Protein AF-A0A210Q4C2-F1 (afdb_monomer_lite)

Structure (mmCIF, N/CA/C/O backbone):
data_AF-A0A210Q4C2-F1
#
_entry.id   AF-A0A210Q4C2-F1
#
loop_
_atom_site.group_PDB
_atom_site.id
_atom_site.type_symbol
_atom_site.label_atom_id
_atom_site.label_alt_id
_atom_site.label_comp_id
_atom_site.label_asym_id
_atom_site.label_entity_id
_atom_site.label_seq_id
_atom_site.pdbx_PDB_ins_code
_atom_site.Cartn_x
_atom_site.Cartn_y
_atom_site.Cartn_z
_atom_site.occupancy
_atom_site.B_iso_or_equiv
_atom_site.auth_seq_id
_atom_site.auth_comp_id
_atom_site.auth_asym_id
_atom_site.auth_atom_id
_atom_site.pdbx_PDB_model_num
ATOM 1 N N . MET A 1 1 ? 13.819 -11.595 16.980 1.00 60.31 1 MET A N 1
ATOM 2 C CA . MET A 1 1 ? 14.605 -12.301 15.937 1.00 60.31 1 MET A CA 1
ATOM 3 C C . MET A 1 1 ? 14.940 -11.354 14.787 1.00 60.31 1 MET A C 1
ATOM 5 O O . MET A 1 1 ? 14.088 -10.545 14.430 1.00 60.31 1 MET A O 1
ATOM 9 N N . VAL A 1 2 ? 16.153 -11.431 14.221 1.00 63.50 2 VAL A N 1
ATOM 10 C CA . VAL A 1 2 ? 16.549 -10.677 13.016 1.00 63.50 2 VAL A CA 1
ATOM 11 C C . VAL A 1 2 ? 16.915 -11.660 11.909 1.00 63.50 2 VAL A C 1
ATOM 13 O O . VAL A 1 2 ? 17.886 -12.396 12.049 1.00 63.50 2 VAL A O 1
ATOM 16 N N . THR A 1 3 ? 16.179 -11.641 10.800 1.00 68.81 3 THR A N 1
ATOM 17 C CA . THR A 1 3 ? 16.494 -12.448 9.610 1.00 68.81 3 THR A CA 1
ATOM 18 C C . THR A 1 3 ? 17.012 -11.535 8.504 1.00 68.81 3 THR A C 1
ATOM 20 O O . THR A 1 3 ? 16.336 -10.575 8.122 1.00 68.81 3 THR A O 1
ATOM 23 N N . LYS A 1 4 ? 18.217 -11.822 7.996 1.00 62.44 4 LYS A N 1
ATOM 24 C CA . LYS A 1 4 ? 18.822 -11.164 6.829 1.00 62.44 4 LYS A CA 1
ATOM 25 C C . LYS A 1 4 ? 19.081 -12.214 5.754 1.00 62.44 4 LYS A C 1
ATOM 27 O O . LYS A 1 4 ? 19.757 -13.195 6.032 1.00 62.44 4 LYS A O 1
ATOM 32 N N . LEU A 1 5 ? 18.572 -11.988 4.547 1.00 62.16 5 LEU A N 1
ATOM 33 C CA . LEU A 1 5 ? 18.790 -12.867 3.394 1.00 62.16 5 LEU A CA 1
ATOM 34 C C . LEU A 1 5 ? 19.270 -12.029 2.193 1.00 62.16 5 LEU A C 1
ATOM 36 O O . LEU A 1 5 ? 18.435 -11.526 1.445 1.00 62.16 5 LEU A O 1
ATOM 40 N N . PRO A 1 6 ? 20.583 -11.786 2.035 1.00 52.19 6 PRO A N 1
ATOM 41 C CA . PRO A 1 6 ? 21.140 -11.226 0.805 1.00 52.19 6 PRO A CA 1
ATOM 42 C C . PRO A 1 6 ? 21.393 -12.354 -0.204 1.00 52.19 6 PRO A C 1
ATOM 44 O O . PRO A 1 6 ? 22.062 -13.327 0.137 1.00 52.19 6 PRO A O 1
ATOM 47 N N . MET A 1 7 ? 20.869 -12.253 -1.427 1.00 60.41 7 MET A N 1
ATOM 48 C CA . MET A 1 7 ? 21.091 -13.272 -2.467 1.00 60.41 7 MET A CA 1
ATOM 49 C C . MET A 1 7 ? 21.376 -12.635 -3.836 1.00 60.41 7 MET A C 1
ATOM 51 O O . MET A 1 7 ? 20.784 -11.610 -4.174 1.00 60.41 7 MET A O 1
ATOM 55 N N . GLY A 1 8 ? 22.331 -13.229 -4.568 1.00 55.84 8 GLY A N 1
ATOM 56 C CA . GLY A 1 8 ? 22.790 -12.809 -5.902 1.00 55.84 8 GLY A CA 1
ATOM 57 C C . GLY A 1 8 ? 21.891 -13.298 -7.047 1.00 55.84 8 GLY A C 1
ATOM 58 O O . GLY A 1 8 ? 20.711 -13.555 -6.830 1.00 55.84 8 GLY A O 1
ATOM 59 N N . ALA A 1 9 ? 22.442 -13.428 -8.259 1.00 53.91 9 ALA A N 1
ATOM 60 C CA . ALA A 1 9 ? 21.680 -13.778 -9.463 1.00 53.91 9 ALA A CA 1
ATOM 61 C C . ALA A 1 9 ? 21.134 -15.222 -9.417 1.00 53.91 9 ALA A C 1
ATOM 63 O O . ALA A 1 9 ? 21.883 -16.194 -9.517 1.00 53.91 9 ALA A O 1
ATOM 64 N N . LEU A 1 10 ? 19.813 -15.358 -9.285 1.00 61.22 10 LEU A N 1
ATOM 65 C CA . LEU A 1 10 ? 19.048 -16.594 -9.485 1.00 61.22 10 LEU A CA 1
ATOM 66 C C . LEU A 1 10 ? 17.968 -16.344 -10.552 1.00 61.22 10 LEU A C 1
ATOM 68 O O . LEU A 1 10 ? 17.572 -15.211 -10.793 1.00 61.22 10 LEU A O 1
ATOM 72 N N . ASN A 1 11 ? 17.423 -17.393 -11.174 1.00 66.81 11 ASN A N 1
ATOM 73 C CA . ASN A 1 11 ? 16.254 -17.224 -12.052 1.00 66.81 11 ASN A CA 1
ATOM 74 C C . ASN A 1 11 ? 14.967 -17.001 -11.242 1.00 66.81 11 ASN A C 1
ATOM 76 O O . ASN A 1 11 ? 14.092 -16.237 -11.645 1.00 66.81 11 ASN A O 1
ATOM 80 N N . SER A 1 12 ? 14.838 -17.648 -10.081 1.00 75.50 12 SER A N 1
ATOM 81 C CA . SER A 1 12 ? 13.676 -17.483 -9.209 1.00 75.50 12 SER A CA 1
ATOM 82 C C . SER A 1 12 ? 14.019 -17.674 -7.734 1.00 75.50 12 SER A C 1
ATOM 84 O O . SER A 1 12 ? 14.977 -18.368 -7.397 1.00 75.50 12 SER A O 1
ATOM 86 N N . MET A 1 13 ? 13.222 -17.066 -6.854 1.00 79.06 13 MET A N 1
ATOM 87 C CA . MET A 1 13 ? 13.337 -17.201 -5.403 1.00 79.06 13 MET A CA 1
ATOM 88 C C . MET A 1 13 ? 11.959 -17.361 -4.767 1.00 79.06 13 MET A C 1
ATOM 90 O O . MET A 1 13 ? 11.036 -16.586 -5.031 1.00 79.06 13 MET A O 1
ATOM 94 N N . VAL A 1 14 ? 11.853 -18.326 -3.853 1.00 80.44 14 VAL A N 1
ATOM 95 C CA . VAL A 1 14 ? 10.685 -18.507 -2.993 1.00 80.44 14 VAL A CA 1
ATOM 96 C C . VAL A 1 14 ? 11.120 -18.440 -1.535 1.00 80.44 14 VAL A C 1
ATOM 98 O O . VAL A 1 14 ? 11.847 -19.305 -1.056 1.00 80.44 14 VAL A O 1
ATOM 101 N N . THR A 1 15 ? 10.622 -17.441 -0.813 1.00 81.00 15 THR A N 1
ATOM 102 C CA . THR A 1 15 ? 10.861 -17.268 0.622 1.00 81.00 15 THR A CA 1
ATOM 103 C C . THR A 1 15 ? 9.572 -17.540 1.382 1.00 81.00 15 THR A C 1
ATOM 105 O O . THR A 1 15 ? 8.541 -16.909 1.127 1.00 81.00 15 THR A O 1
ATOM 108 N N . ARG A 1 16 ? 9.621 -18.472 2.338 1.00 81.56 16 ARG A N 1
ATOM 109 C CA . ARG A 1 16 ? 8.519 -18.753 3.263 1.00 81.56 16 ARG A CA 1
ATOM 110 C C . ARG A 1 16 ? 9.005 -18.619 4.694 1.00 81.56 16 ARG A C 1
ATOM 112 O O . ARG A 1 16 ? 9.972 -19.268 5.070 1.00 81.56 16 ARG A O 1
ATOM 119 N N . LEU A 1 17 ? 8.307 -17.811 5.478 1.00 77.88 17 LEU A N 1
ATOM 120 C CA . LEU A 1 17 ? 8.578 -17.649 6.899 1.00 77.88 17 LEU A CA 1
ATOM 121 C C . LEU A 1 17 ? 7.269 -17.778 7.675 1.00 77.88 17 LEU A C 1
ATOM 123 O O . LEU A 1 17 ? 6.265 -17.171 7.296 1.00 77.88 17 LEU A O 1
ATOM 127 N N . SER A 1 18 ? 7.294 -18.585 8.730 1.00 78.25 18 SER A N 1
ATOM 128 C CA . SER A 1 18 ? 6.185 -18.771 9.663 1.00 78.25 18 SER A CA 1
ATOM 129 C C . SER A 1 18 ? 6.716 -18.602 11.076 1.00 78.25 18 SER A C 1
ATOM 131 O O . SER A 1 18 ? 7.773 -19.157 11.374 1.00 78.25 18 SER A O 1
ATOM 133 N N . MET A 1 19 ? 6.031 -17.839 11.923 1.00 72.81 19 MET A N 1
ATOM 134 C CA . MET A 1 19 ? 6.402 -17.706 13.336 1.00 72.81 19 MET A CA 1
ATOM 135 C C . MET A 1 19 ? 5.160 -17.602 14.218 1.00 72.81 19 MET A C 1
ATOM 137 O O . MET A 1 19 ? 4.176 -16.962 13.843 1.00 72.81 19 MET A O 1
ATOM 141 N N . GLU A 1 20 ? 5.252 -18.174 15.413 1.00 66.06 20 GLU A N 1
ATOM 142 C CA . GLU A 1 20 ? 4.212 -18.154 16.440 1.00 66.06 20 GLU A CA 1
ATOM 143 C C . GLU A 1 20 ? 4.827 -17.579 17.732 1.00 66.06 20 GLU A C 1
ATOM 145 O O . GLU A 1 20 ? 5.898 -18.017 18.151 1.00 66.06 20 GLU A O 1
ATOM 150 N N . ALA A 1 21 ? 4.191 -16.546 18.302 1.00 61.22 21 ALA A N 1
ATOM 151 C CA . ALA A 1 21 ? 4.506 -15.899 19.586 1.00 61.22 21 ALA A CA 1
ATOM 152 C C . ALA A 1 21 ? 5.933 -15.323 19.773 1.00 61.22 21 ALA A C 1
ATOM 154 O O . ALA A 1 21 ? 6.810 -15.964 20.354 1.00 61.22 21 ALA A O 1
ATOM 155 N N . HIS A 1 22 ? 6.171 -14.062 19.379 1.00 64.62 22 HIS A N 1
ATOM 156 C CA . HIS A 1 22 ? 7.434 -13.335 19.637 1.00 64.62 22 HIS A CA 1
ATOM 157 C C . HIS A 1 22 ? 7.199 -11.872 20.058 1.00 64.62 22 HIS A C 1
ATOM 159 O O . HIS A 1 22 ? 6.347 -11.181 19.511 1.00 64.62 22 HIS A O 1
ATOM 165 N N . ASN A 1 23 ? 8.031 -11.331 20.959 1.00 69.69 23 ASN A N 1
ATOM 166 C CA . ASN A 1 23 ? 7.951 -9.902 21.297 1.00 69.69 23 ASN A CA 1
ATOM 167 C C . ASN A 1 23 ? 8.302 -9.011 20.094 1.00 69.69 23 ASN A C 1
ATOM 169 O O . ASN A 1 23 ? 7.523 -8.140 19.714 1.00 69.69 23 ASN A O 1
ATOM 173 N N . THR A 1 24 ? 9.452 -9.252 19.459 1.00 77.31 24 THR A N 1
ATOM 174 C CA . THR A 1 24 ? 9.922 -8.407 18.354 1.00 77.31 24 THR A CA 1
ATOM 175 C C . THR A 1 24 ? 10.544 -9.224 17.232 1.00 77.31 24 THR A C 1
ATOM 177 O O . THR A 1 24 ? 11.480 -10.009 17.442 1.00 77.31 24 THR A O 1
ATOM 180 N N . THR A 1 25 ? 10.099 -8.945 16.010 1.00 78.19 25 THR A N 1
ATOM 181 C CA . THR A 1 25 ? 10.614 -9.567 14.790 1.00 78.19 25 THR A CA 1
ATOM 182 C C . THR A 1 25 ? 11.011 -8.517 13.765 1.00 78.19 25 THR A C 1
ATOM 184 O O . THR A 1 25 ? 10.234 -7.623 13.428 1.00 78.19 25 THR A O 1
ATOM 187 N N . VAL A 1 26 ? 12.221 -8.664 13.221 1.00 80.25 26 VAL A N 1
ATOM 188 C CA . VAL A 1 26 ? 12.739 -7.826 12.140 1.00 80.25 26 VAL A CA 1
ATOM 189 C C . VAL A 1 26 ? 13.155 -8.704 10.965 1.00 80.25 26 VAL A C 1
ATOM 191 O O . VAL A 1 26 ? 14.088 -9.498 11.072 1.00 80.25 26 VAL A O 1
ATOM 194 N N . THR A 1 27 ? 12.500 -8.519 9.821 1.00 79.50 27 THR A N 1
ATOM 195 C CA . THR A 1 27 ? 12.831 -9.222 8.574 1.00 79.50 27 THR A CA 1
ATOM 196 C C . THR A 1 27 ? 13.402 -8.239 7.563 1.00 79.50 27 THR A C 1
ATOM 198 O O . THR A 1 27 ? 12.809 -7.188 7.299 1.00 79.50 27 THR A O 1
ATOM 201 N N . ARG A 1 28 ? 14.566 -8.573 6.993 1.00 79.69 28 ARG A N 1
ATOM 202 C CA . ARG A 1 28 ? 15.220 -7.795 5.936 1.00 79.69 28 ARG A CA 1
ATOM 203 C C . ARG A 1 28 ? 15.584 -8.696 4.764 1.00 79.69 28 ARG A C 1
ATOM 205 O O . ARG A 1 28 ? 16.391 -9.612 4.915 1.00 79.69 28 ARG A O 1
ATOM 212 N N . LEU A 1 29 ? 15.030 -8.385 3.601 1.00 77.44 29 LEU A N 1
ATOM 213 C CA . LEU A 1 29 ? 15.307 -9.079 2.347 1.00 77.44 29 LEU A CA 1
ATOM 214 C C . LEU A 1 29 ? 15.829 -8.071 1.326 1.00 77.44 29 LEU A C 1
ATOM 216 O O . LEU A 1 29 ? 15.257 -6.986 1.188 1.00 77.44 29 LEU A O 1
ATOM 220 N N . SER A 1 30 ? 16.915 -8.437 0.651 1.00 77.81 30 SER A N 1
ATOM 221 C CA . SER A 1 30 ? 17.485 -7.671 -0.453 1.00 77.81 30 SER A CA 1
ATOM 222 C C . SER A 1 30 ? 17.783 -8.620 -1.599 1.00 77.81 30 SER A C 1
ATOM 224 O O . SER A 1 30 ? 18.510 -9.593 -1.394 1.00 77.81 30 SER A O 1
ATOM 226 N N . VAL A 1 31 ? 17.232 -8.344 -2.776 1.00 72.81 31 VAL A N 1
ATOM 227 C CA . VAL A 1 31 ? 17.394 -9.198 -3.960 1.00 72.81 31 VAL A CA 1
ATOM 228 C C . VAL A 1 31 ? 17.734 -8.335 -5.165 1.00 72.81 31 VAL A C 1
ATOM 230 O O . VAL A 1 31 ? 17.120 -7.287 -5.361 1.00 72.81 31 VAL A O 1
ATOM 233 N N . GLY A 1 32 ? 18.737 -8.769 -5.926 1.00 71.38 32 GLY A N 1
ATOM 234 C CA . GLY A 1 32 ? 19.103 -8.172 -7.210 1.00 71.38 32 GLY A CA 1
ATOM 235 C C . GLY A 1 32 ? 18.295 -8.764 -8.365 1.00 71.38 32 GLY A C 1
ATOM 236 O O . GLY A 1 32 ? 17.123 -9.100 -8.198 1.00 71.38 32 GLY A O 1
ATOM 237 N N . ASP A 1 33 ? 18.946 -8.916 -9.512 1.00 70.50 33 ASP A N 1
ATOM 238 C CA . ASP A 1 33 ? 18.287 -9.267 -10.770 1.00 70.50 33 ASP A CA 1
ATOM 239 C C . ASP A 1 33 ? 17.771 -10.711 -10.761 1.00 70.50 33 ASP A C 1
ATOM 241 O O . ASP A 1 33 ? 18.549 -11.665 -10.691 1.00 70.50 33 ASP A O 1
ATOM 245 N N . LEU A 1 34 ? 16.447 -10.873 -10.832 1.00 69.38 34 LEU A N 1
ATOM 246 C CA . LEU A 1 34 ? 15.747 -12.163 -10.793 1.00 69.38 34 LEU A CA 1
ATOM 247 C C . LEU A 1 34 ? 14.563 -12.161 -11.768 1.00 69.38 34 LEU A C 1
ATOM 249 O O . LEU A 1 34 ? 13.848 -11.172 -11.907 1.00 69.38 34 LEU A O 1
ATOM 253 N N . SER A 1 35 ? 14.228 -13.303 -12.374 1.00 77.56 35 SER A N 1
ATOM 254 C CA . SER A 1 35 ? 12.982 -13.368 -13.159 1.00 77.56 35 SER A CA 1
ATOM 255 C C . SER A 1 35 ? 11.744 -13.404 -12.259 1.00 77.56 35 SER A C 1
ATOM 257 O O . SER A 1 35 ? 10.726 -12.784 -12.565 1.00 77.56 35 SER A O 1
ATOM 259 N N . THR A 1 36 ? 11.768 -14.127 -11.138 1.00 81.75 36 THR A N 1
ATOM 260 C CA . THR A 1 36 ? 10.569 -14.254 -10.291 1.00 81.75 36 THR A CA 1
ATOM 261 C C . THR A 1 36 ? 10.885 -14.324 -8.809 1.00 81.75 36 THR A C 1
ATOM 263 O O . THR A 1 36 ? 11.685 -15.145 -8.371 1.00 81.75 36 THR A O 1
ATOM 266 N N . VAL A 1 37 ? 10.170 -13.527 -8.015 1.00 82.69 37 VAL A N 1
ATOM 267 C CA . VAL A 1 37 ? 10.234 -13.561 -6.555 1.00 82.69 37 VAL A CA 1
ATOM 268 C C . VAL A 1 37 ? 8.862 -13.822 -5.953 1.00 82.69 37 VAL A C 1
ATOM 270 O O . VAL A 1 37 ? 7.906 -13.088 -6.202 1.00 82.69 37 VAL A O 1
ATOM 273 N N . VAL A 1 38 ? 8.792 -14.816 -5.068 1.00 84.31 38 VAL A N 1
ATOM 274 C CA . VAL A 1 38 ? 7.621 -15.093 -4.238 1.00 84.31 38 VAL A CA 1
ATOM 275 C C . VAL A 1 38 ? 8.006 -15.030 -2.765 1.00 84.31 38 VAL A C 1
ATOM 277 O O . VAL A 1 38 ? 8.794 -15.837 -2.283 1.00 84.31 38 VAL A O 1
ATOM 280 N N . THR A 1 39 ? 7.405 -14.105 -2.021 1.00 83.12 39 THR A N 1
ATOM 281 C CA . THR A 1 39 ? 7.568 -13.999 -0.566 1.00 83.12 39 THR A CA 1
ATOM 282 C C . THR A 1 39 ? 6.244 -14.278 0.132 1.00 83.12 39 THR A C 1
ATOM 284 O O . THR A 1 39 ? 5.220 -13.660 -0.170 1.00 83.12 39 THR A O 1
ATOM 287 N N . ARG A 1 40 ? 6.256 -15.214 1.085 1.00 84.75 40 ARG A N 1
ATOM 288 C CA . ARG A 1 40 ? 5.115 -15.538 1.946 1.00 84.75 40 ARG A CA 1
ATOM 289 C C . ARG A 1 40 ? 5.532 -15.462 3.407 1.00 84.75 40 ARG A C 1
ATOM 291 O O . ARG A 1 40 ? 6.334 -16.283 3.845 1.00 84.75 40 ARG A O 1
ATOM 298 N N . LEU A 1 41 ? 4.952 -14.527 4.151 1.00 80.81 41 LEU A N 1
ATOM 299 C CA . LEU A 1 41 ? 5.124 -14.434 5.601 1.00 80.81 41 LEU A CA 1
ATOM 300 C C . LEU A 1 41 ? 3.775 -14.697 6.282 1.00 80.81 41 LEU A C 1
ATOM 302 O O . LEU A 1 41 ? 2.755 -14.145 5.858 1.00 80.81 41 LEU A O 1
ATOM 306 N N . SER A 1 42 ? 3.779 -15.562 7.295 1.00 81.69 42 SER A N 1
ATOM 307 C CA . SER A 1 42 ? 2.618 -15.893 8.127 1.00 81.69 42 SER A CA 1
ATOM 308 C C . SER A 1 42 ? 2.997 -15.776 9.592 1.00 81.69 42 SER A C 1
ATOM 310 O O . SER A 1 42 ? 4.014 -16.335 9.993 1.00 81.69 42 SER A O 1
ATOM 312 N N . MET A 1 43 ? 2.211 -15.056 10.382 1.00 76.00 43 MET A N 1
ATOM 313 C CA . MET A 1 43 ? 2.575 -14.767 11.767 1.00 76.00 43 MET A CA 1
ATOM 314 C C . MET A 1 43 ? 1.359 -14.742 12.685 1.00 76.00 43 MET A C 1
ATOM 316 O O . MET A 1 43 ? 0.333 -14.173 12.308 1.00 76.00 43 MET A O 1
ATOM 320 N N . GLY A 1 44 ? 1.516 -15.315 13.878 1.00 72.50 44 GLY A N 1
ATOM 321 C CA . GLY A 1 44 ? 0.564 -15.191 14.987 1.00 72.50 44 GLY A CA 1
ATOM 322 C C . GLY A 1 44 ? 0.884 -14.005 15.903 1.00 72.50 44 GLY A C 1
ATOM 323 O O . GLY A 1 44 ? 1.327 -12.960 15.426 1.00 72.50 44 GLY A O 1
ATOM 324 N N . ASP A 1 45 ? 0.708 -14.206 17.209 1.00 72.81 45 ASP A N 1
ATOM 325 C CA . ASP A 1 45 ? 0.743 -13.158 18.238 1.00 72.81 45 ASP A CA 1
ATOM 326 C C . ASP A 1 45 ? 2.108 -12.460 18.352 1.00 72.81 45 ASP A C 1
ATOM 328 O O . ASP A 1 45 ? 3.113 -13.061 18.757 1.00 72.81 45 ASP A O 1
ATOM 332 N N . LEU A 1 46 ? 2.177 -11.175 17.988 1.00 70.25 46 LEU A N 1
ATOM 333 C CA . LEU A 1 46 ? 3.411 -10.385 18.083 1.00 70.25 46 LEU A CA 1
ATOM 334 C C . LEU A 1 46 ? 3.187 -8.983 18.655 1.00 70.25 46 LEU A C 1
ATOM 336 O O . LEU A 1 46 ? 2.304 -8.237 18.238 1.00 70.25 46 LEU A O 1
ATOM 340 N N . ASN A 1 47 ? 4.109 -8.537 19.514 1.00 78.94 47 ASN A N 1
ATOM 341 C CA . ASN A 1 47 ? 4.101 -7.147 19.977 1.00 78.94 47 ASN A CA 1
ATOM 342 C C . ASN A 1 47 ? 4.581 -6.179 18.885 1.00 78.94 47 ASN A C 1
ATOM 344 O O . ASN A 1 47 ? 3.977 -5.132 18.650 1.00 78.94 47 ASN A O 1
ATOM 348 N N . THR A 1 48 ? 5.675 -6.486 18.189 1.00 81.88 48 THR A N 1
ATOM 349 C CA . THR A 1 48 ? 6.199 -5.601 17.141 1.00 81.88 48 THR A CA 1
ATOM 350 C C . THR A 1 48 ? 6.799 -6.366 15.970 1.00 81.88 48 THR A C 1
ATOM 352 O O . THR A 1 48 ? 7.682 -7.212 16.129 1.00 81.88 48 THR A O 1
ATOM 355 N N . MET A 1 49 ? 6.384 -5.988 14.761 1.00 82.75 49 MET A N 1
ATOM 356 C CA . MET A 1 49 ? 6.974 -6.442 13.507 1.00 82.75 49 MET A CA 1
ATOM 357 C C . MET A 1 49 ? 7.535 -5.273 12.698 1.00 82.75 49 MET A C 1
ATOM 359 O O . MET A 1 49 ? 6.847 -4.287 12.430 1.00 82.75 49 MET A O 1
ATOM 363 N N . VAL A 1 50 ? 8.750 -5.465 12.180 1.00 83.81 50 VAL A N 1
ATOM 364 C CA . VAL A 1 50 ? 9.331 -4.616 11.138 1.00 83.81 50 VAL A CA 1
ATOM 365 C C . VAL A 1 50 ? 9.760 -5.462 9.942 1.00 83.81 50 VAL A C 1
ATOM 367 O O . VAL A 1 50 ? 10.668 -6.286 10.043 1.00 83.81 50 VAL A O 1
ATOM 370 N N . THR A 1 51 ? 9.163 -5.202 8.782 1.00 83.19 51 THR A N 1
ATOM 371 C CA . THR A 1 51 ? 9.515 -5.853 7.515 1.00 83.19 51 THR A CA 1
ATOM 372 C C . THR A 1 51 ? 10.072 -4.827 6.540 1.00 83.19 51 THR A C 1
ATOM 374 O O . THR A 1 51 ? 9.454 -3.791 6.279 1.00 83.19 51 THR A O 1
ATOM 377 N N . ARG A 1 52 ? 11.263 -5.104 6.003 1.00 84.38 52 ARG A N 1
ATOM 378 C CA . ARG A 1 52 ? 11.919 -4.277 4.986 1.00 84.38 52 ARG A CA 1
ATOM 379 C C . ARG A 1 52 ? 12.331 -5.137 3.804 1.00 84.38 52 ARG A C 1
ATOM 381 O O . ARG A 1 52 ? 13.161 -6.030 3.956 1.00 84.38 52 ARG A O 1
ATOM 388 N N . LEU A 1 53 ? 11.776 -4.824 2.645 1.00 81.56 53 LEU A N 1
ATOM 389 C CA . LEU A 1 53 ? 12.058 -5.502 1.389 1.00 81.56 53 LEU A CA 1
ATOM 390 C C . LEU A 1 53 ? 12.610 -4.463 0.405 1.00 81.56 53 LEU A C 1
ATOM 392 O O . LEU A 1 53 ? 12.023 -3.387 0.259 1.00 81.56 53 LEU A O 1
ATOM 396 N N . SER A 1 54 ? 13.751 -4.769 -0.207 1.00 82.88 54 SER A N 1
ATOM 397 C CA . SER A 1 54 ? 14.394 -3.943 -1.230 1.00 82.88 54 SER A CA 1
ATOM 398 C C . SER A 1 54 ? 14.733 -4.819 -2.419 1.00 82.88 54 SER A C 1
ATOM 400 O O . SER A 1 54 ? 15.429 -5.817 -2.236 1.00 82.88 54 SER A O 1
ATOM 402 N N . MET A 1 55 ? 14.263 -4.470 -3.611 1.00 81.00 55 MET A N 1
ATOM 403 C CA . MET A 1 55 ? 14.538 -5.293 -4.783 1.00 81.00 55 MET A CA 1
ATOM 404 C C . MET A 1 55 ? 14.854 -4.462 -6.027 1.00 81.00 55 MET A C 1
ATOM 406 O O . MET A 1 55 ? 14.277 -3.388 -6.204 1.00 81.00 55 MET A O 1
ATOM 410 N N . GLY A 1 56 ? 15.786 -4.971 -6.835 1.00 80.50 56 GLY A N 1
ATOM 411 C CA . GLY A 1 56 ? 16.198 -4.400 -8.121 1.00 80.50 56 GLY A CA 1
ATOM 412 C C . GLY A 1 56 ? 15.324 -4.878 -9.282 1.00 80.50 56 GLY A C 1
ATOM 413 O O . GLY A 1 56 ? 14.103 -4.965 -9.131 1.00 80.50 56 GLY A O 1
ATOM 414 N N . ASP A 1 57 ? 15.957 -5.207 -10.408 1.00 82.06 57 ASP A N 1
ATOM 415 C CA . ASP A 1 57 ? 15.276 -5.523 -11.664 1.00 82.06 57 ASP A CA 1
ATOM 416 C C . ASP A 1 57 ? 14.614 -6.905 -11.618 1.00 82.06 57 ASP A C 1
ATOM 418 O O . ASP A 1 57 ? 15.265 -7.943 -11.465 1.00 82.06 57 ASP A O 1
ATOM 422 N N . LEU A 1 58 ? 13.282 -6.936 -11.736 1.00 79.75 58 LEU A N 1
ATOM 423 C CA . LEU A 1 58 ? 12.494 -8.159 -11.585 1.00 79.75 58 LEU A CA 1
ATOM 424 C C . LEU A 1 58 ? 11.393 -8.280 -12.632 1.00 79.75 58 LEU A C 1
ATOM 426 O O . LEU A 1 58 ? 10.613 -7.360 -12.828 1.00 79.75 58 LEU A O 1
ATOM 430 N N . ASN A 1 59 ? 11.188 -9.453 -13.235 1.00 84.62 59 ASN A N 1
ATOM 431 C CA . ASN A 1 59 ? 10.004 -9.616 -14.094 1.00 84.62 59 ASN A CA 1
ATOM 432 C C . ASN A 1 59 ? 8.715 -9.697 -13.261 1.00 84.62 59 ASN A C 1
ATOM 434 O O . ASN A 1 59 ? 7.748 -8.981 -13.523 1.00 84.62 59 ASN A O 1
ATOM 438 N N . THR A 1 60 ? 8.678 -10.573 -12.254 1.00 85.88 60 THR A N 1
ATOM 439 C CA . THR A 1 60 ? 7.464 -10.817 -11.459 1.00 85.88 60 THR A CA 1
ATOM 440 C C . THR A 1 60 ? 7.745 -10.854 -9.964 1.00 85.88 60 THR A C 1
ATOM 442 O O . THR A 1 60 ? 8.619 -11.588 -9.501 1.00 85.88 60 THR A O 1
ATOM 445 N N . VAL A 1 61 ? 6.932 -10.126 -9.195 1.00 86.44 61 VAL A N 1
ATOM 446 C CA . VAL A 1 61 ? 7.012 -10.072 -7.731 1.00 86.44 61 VAL A CA 1
ATOM 447 C C . VAL A 1 61 ? 5.661 -10.369 -7.105 1.00 86.44 61 VAL A C 1
ATOM 449 O O . VAL A 1 61 ? 4.674 -9.673 -7.345 1.00 86.44 61 VAL A O 1
ATOM 452 N N . VAL A 1 62 ? 5.626 -11.378 -6.238 1.00 87.62 62 VAL A N 1
ATOM 453 C CA . VAL A 1 62 ? 4.439 -11.741 -5.463 1.00 87.62 62 VAL A CA 1
ATOM 454 C C . VAL A 1 62 ? 4.771 -11.715 -3.980 1.00 87.62 62 VAL A C 1
ATOM 456 O O . VAL A 1 62 ? 5.541 -12.537 -3.487 1.00 87.62 62 VAL A O 1
ATOM 459 N N . THR A 1 63 ? 4.133 -10.806 -3.247 1.00 86.12 63 THR A N 1
ATOM 460 C CA . THR A 1 63 ? 4.261 -10.709 -1.789 1.00 86.12 63 THR A CA 1
ATOM 461 C C . THR A 1 63 ? 2.922 -10.991 -1.126 1.00 86.12 63 THR A C 1
ATOM 463 O O . THR A 1 63 ? 1.905 -10.361 -1.429 1.00 86.12 63 THR A O 1
ATOM 466 N N . ARG A 1 64 ? 2.915 -11.952 -0.201 1.00 87.94 64 ARG A N 1
ATOM 467 C CA . ARG A 1 64 ? 1.754 -12.296 0.621 1.00 87.94 64 ARG A CA 1
ATOM 468 C C . ARG A 1 64 ? 2.125 -12.230 2.092 1.00 87.94 64 ARG A C 1
ATOM 470 O O . ARG A 1 64 ? 3.006 -12.965 2.535 1.00 87.94 64 ARG A O 1
ATOM 477 N N . LEU A 1 65 ? 1.413 -11.390 2.826 1.00 84.25 65 LEU A N 1
ATOM 478 C CA . LEU A 1 65 ? 1.547 -11.233 4.268 1.00 84.25 65 LEU A CA 1
ATOM 479 C C . LEU A 1 65 ? 0.205 -11.573 4.918 1.00 84.25 65 LEU A C 1
ATOM 481 O O . LEU A 1 65 ? -0.829 -11.048 4.498 1.00 84.25 65 LEU A O 1
ATOM 485 N N . SER A 1 66 ? 0.236 -12.478 5.894 1.00 85.00 66 SER A N 1
ATOM 486 C CA . SER A 1 66 ? -0.917 -12.859 6.711 1.00 85.00 66 SER A CA 1
ATOM 487 C C . SER A 1 66 ? -0.530 -12.779 8.176 1.00 85.00 66 SER A C 1
ATOM 489 O O . SER A 1 66 ? 0.461 -13.388 8.577 1.00 85.00 66 SER A O 1
ATOM 491 N N . MET A 1 67 ? -1.290 -12.022 8.952 1.00 79.88 67 MET A N 1
ATOM 492 C CA . MET A 1 67 ? -0.924 -11.658 10.315 1.00 79.88 67 MET A CA 1
ATOM 493 C C . MET A 1 67 ? -2.160 -11.731 11.219 1.00 79.88 67 MET A C 1
ATOM 495 O O . MET A 1 67 ? -3.213 -11.224 10.826 1.00 79.88 67 MET A O 1
ATOM 499 N N . GLY A 1 68 ? -2.024 -12.372 12.382 1.00 79.00 68 GLY A N 1
ATOM 500 C CA . GLY A 1 68 ? -3.040 -12.413 13.441 1.00 79.00 68 GLY A CA 1
ATOM 501 C C . GLY A 1 68 ? -2.957 -11.203 14.375 1.00 79.00 68 GLY A C 1
ATOM 502 O O . GLY A 1 68 ? -2.795 -10.077 13.896 1.00 79.00 68 GLY A O 1
ATOM 503 N N . ASP A 1 69 ? -3.015 -11.454 15.683 1.00 79.31 69 ASP A N 1
ATOM 504 C CA . ASP A 1 69 ? -3.086 -10.424 16.725 1.00 79.31 69 ASP A CA 1
ATOM 505 C C . ASP A 1 69 ? -1.749 -9.704 16.910 1.00 79.31 69 ASP A C 1
ATOM 507 O O . ASP A 1 69 ? -0.739 -10.282 17.334 1.00 79.31 69 ASP A O 1
ATOM 511 N N . LEU A 1 70 ? -1.710 -8.417 16.559 1.00 76.44 70 LEU A N 1
ATOM 512 C CA . LEU A 1 70 ? -0.472 -7.645 16.596 1.00 76.44 70 LEU A CA 1
ATOM 513 C C . LEU A 1 70 ? -0.633 -6.247 17.186 1.00 76.44 70 LEU A C 1
ATOM 515 O O . LEU A 1 70 ? -1.508 -5.476 16.816 1.00 76.44 70 LEU A O 1
ATOM 519 N N . ASN A 1 71 ? 0.315 -5.824 18.021 1.00 83.75 71 ASN A N 1
ATOM 520 C CA . ASN A 1 71 ? 0.298 -4.449 18.527 1.00 83.75 71 ASN A CA 1
ATOM 521 C C . ASN A 1 71 ? 0.771 -3.443 17.465 1.00 83.75 71 ASN A C 1
ATOM 523 O O . ASN A 1 71 ? 0.094 -2.454 17.184 1.00 83.75 71 ASN A O 1
ATOM 527 N N . THR A 1 72 ? 1.941 -3.659 16.861 1.00 86.06 72 THR A N 1
ATOM 528 C CA . THR A 1 72 ? 2.510 -2.714 15.885 1.00 86.06 72 THR A CA 1
ATOM 529 C C . THR A 1 72 ? 3.138 -3.417 14.688 1.00 86.06 72 THR A C 1
ATOM 531 O O . THR A 1 72 ? 4.009 -4.276 14.839 1.00 86.06 72 THR A O 1
ATOM 534 N N . VAL A 1 73 ? 2.761 -2.980 13.481 1.00 86.06 73 VAL A N 1
ATOM 535 C CA . VAL A 1 73 ? 3.336 -3.453 12.213 1.00 86.06 73 VAL A CA 1
ATOM 536 C C . VAL A 1 73 ? 3.880 -2.293 11.395 1.00 86.06 73 VAL A C 1
ATOM 538 O O . VAL A 1 73 ? 3.159 -1.354 11.052 1.00 86.06 73 VAL A O 1
ATOM 541 N N . VAL A 1 74 ? 5.148 -2.409 11.001 1.00 87.62 74 VAL A N 1
ATOM 542 C CA . VAL A 1 74 ? 5.792 -1.496 10.056 1.00 87.62 74 VAL A CA 1
ATOM 543 C C . VAL A 1 74 ? 6.295 -2.274 8.848 1.00 87.62 74 VAL A C 1
ATOM 545 O O . VAL A 1 74 ? 7.232 -3.067 8.948 1.00 87.62 74 VAL A O 1
ATOM 548 N N . THR A 1 75 ? 5.716 -1.994 7.682 1.00 86.81 75 THR A N 1
ATOM 549 C CA . THR A 1 75 ? 6.144 -2.574 6.404 1.00 86.81 75 THR A CA 1
ATOM 550 C C . THR A 1 75 ? 6.702 -1.493 5.490 1.00 86.81 75 THR A C 1
ATOM 552 O O . THR A 1 75 ? 6.060 -0.473 5.230 1.00 86.81 75 THR A O 1
ATOM 555 N N . ARG A 1 76 ? 7.917 -1.723 4.983 1.00 89.06 76 ARG A N 1
ATOM 556 C CA . ARG A 1 76 ? 8.553 -0.888 3.964 1.00 89.06 76 ARG A CA 1
ATOM 557 C C . ARG A 1 76 ? 8.971 -1.737 2.771 1.00 89.06 76 ARG A C 1
ATOM 559 O O . ARG A 1 76 ? 9.784 -2.646 2.929 1.00 89.06 76 ARG A O 1
ATOM 566 N N . LEU A 1 77 ? 8.457 -1.384 1.602 1.00 86.00 77 LEU A N 1
ATOM 567 C CA . LEU A 1 77 ? 8.826 -1.971 0.318 1.00 86.00 77 LEU A CA 1
ATOM 568 C C . LEU A 1 77 ? 9.437 -0.880 -0.565 1.00 86.00 77 LEU A C 1
ATOM 570 O O . LEU A 1 77 ? 8.851 0.199 -0.689 1.00 86.00 77 LEU A O 1
ATOM 574 N N . SER A 1 78 ? 10.609 -1.160 -1.130 1.00 86.75 78 SER A N 1
ATOM 575 C CA . SER A 1 78 ? 11.279 -0.320 -2.124 1.00 86.75 78 SER A CA 1
ATOM 576 C C . SER A 1 78 ? 11.656 -1.175 -3.321 1.00 86.75 78 SER A C 1
ATOM 578 O O . SER A 1 78 ? 12.289 -2.214 -3.133 1.00 86.75 78 SER A O 1
ATOM 580 N N . MET A 1 79 ? 11.259 -0.760 -4.516 1.00 83.75 79 MET A N 1
ATOM 581 C CA . MET A 1 79 ? 11.419 -1.564 -5.726 1.00 83.75 79 MET A CA 1
ATOM 582 C C . MET A 1 79 ? 11.827 -0.678 -6.892 1.00 83.75 79 MET A C 1
ATOM 584 O O . MET A 1 79 ? 11.246 0.397 -7.050 1.00 83.75 79 MET A O 1
ATOM 588 N N . GLY A 1 80 ? 12.799 -1.154 -7.668 1.00 83.94 80 GLY A N 1
ATOM 589 C CA . GLY A 1 80 ? 13.118 -0.615 -8.987 1.00 83.94 80 GLY A CA 1
ATOM 590 C C . GLY A 1 80 ? 12.208 -1.213 -10.061 1.00 83.94 80 GLY A C 1
ATOM 591 O O . GLY A 1 80 ? 11.015 -1.425 -9.825 1.00 83.94 80 GLY A O 1
ATOM 592 N N . VAL A 1 81 ? 12.801 -1.551 -11.205 1.00 85.69 81 VAL A N 1
ATOM 593 C CA . VAL A 1 81 ? 12.087 -1.927 -12.428 1.00 85.69 81 VAL A CA 1
ATOM 594 C C . VAL A 1 81 ? 11.383 -3.278 -12.297 1.00 85.69 81 VAL A C 1
ATOM 596 O O . VAL A 1 81 ? 11.998 -4.288 -11.943 1.00 85.69 81 VAL A O 1
ATOM 599 N N . PHE A 1 82 ? 10.093 -3.334 -12.659 1.00 86.06 82 PHE A N 1
ATOM 600 C CA . PHE A 1 82 ? 9.418 -4.618 -12.878 1.00 86.06 82 PHE A CA 1
ATOM 601 C C . PHE A 1 82 ? 8.263 -4.620 -13.876 1.00 86.06 82 PHE A C 1
ATOM 603 O O . PHE A 1 82 ? 7.590 -3.622 -14.124 1.00 86.06 82 PHE A O 1
ATOM 610 N N . ASN A 1 83 ? 7.943 -5.812 -14.388 1.00 88.94 83 ASN A N 1
ATOM 611 C CA . ASN A 1 83 ? 6.759 -6.002 -15.224 1.00 88.94 83 ASN A CA 1
ATOM 612 C C . ASN A 1 83 ? 5.482 -6.132 -14.387 1.00 88.94 83 ASN A C 1
ATOM 614 O O . ASN A 1 83 ? 4.512 -5.409 -14.612 1.00 88.94 83 ASN A O 1
ATOM 618 N N . THR A 1 84 ? 5.451 -7.041 -13.411 1.00 90.38 84 THR A N 1
ATOM 619 C CA . THR A 1 84 ? 4.247 -7.277 -12.599 1.00 90.38 84 THR A CA 1
ATOM 620 C C . THR A 1 84 ? 4.551 -7.363 -11.112 1.00 90.38 84 THR A C 1
ATOM 622 O O . THR A 1 84 ? 5.368 -8.174 -10.674 1.00 90.38 84 THR A O 1
ATOM 625 N N . MET A 1 85 ? 3.797 -6.598 -10.320 1.00 90.38 85 MET A N 1
ATOM 626 C CA . MET A 1 85 ? 3.757 -6.712 -8.868 1.00 90.38 85 MET A CA 1
ATOM 627 C C . MET A 1 85 ? 2.362 -7.054 -8.359 1.00 90.38 85 MET A C 1
ATOM 629 O O . MET A 1 85 ? 1.382 -6.370 -8.657 1.00 90.38 85 MET A O 1
ATOM 633 N N . VAL A 1 86 ? 2.303 -8.046 -7.471 1.00 90.88 86 VAL A N 1
ATOM 634 C CA . VAL A 1 86 ? 1.120 -8.352 -6.671 1.00 90.88 86 VAL A CA 1
ATOM 635 C C . VAL A 1 86 ? 1.480 -8.379 -5.191 1.00 90.88 86 VAL A C 1
ATOM 637 O O . VAL A 1 86 ? 2.204 -9.258 -4.723 1.00 90.88 86 VAL A O 1
ATOM 640 N N . THR A 1 87 ? 0.890 -7.458 -4.436 1.00 89.31 87 THR A N 1
ATOM 641 C CA . THR A 1 87 ? 1.020 -7.374 -2.982 1.00 89.31 87 THR A CA 1
ATOM 642 C C . THR A 1 87 ? -0.336 -7.619 -2.330 1.00 89.31 87 THR A C 1
ATOM 644 O O . THR A 1 87 ? -1.325 -6.946 -2.628 1.00 89.31 87 THR A O 1
ATOM 647 N N . ARG A 1 88 ? -0.399 -8.613 -1.439 1.00 91.25 88 ARG A N 1
ATOM 648 C CA . ARG A 1 88 ? -1.599 -8.957 -0.665 1.00 91.25 88 ARG A CA 1
ATOM 649 C C . ARG A 1 88 ? -1.273 -8.967 0.820 1.00 91.25 88 ARG A C 1
ATOM 651 O O . ARG A 1 88 ? -0.460 -9.780 1.258 1.00 91.25 88 ARG A O 1
ATOM 658 N N . LEU A 1 89 ? -1.941 -8.102 1.568 1.00 88.19 89 LEU A N 1
ATOM 659 C CA . LEU A 1 89 ? -1.886 -8.035 3.022 1.00 88.19 89 LEU A CA 1
ATOM 660 C C . LEU A 1 89 ? -3.262 -8.409 3.582 1.00 88.19 89 LEU A C 1
ATOM 662 O O . LEU A 1 89 ? -4.275 -7.858 3.146 1.00 88.19 89 LEU A O 1
ATOM 666 N N . SER A 1 90 ? -3.279 -9.356 4.517 1.00 88.31 90 SER A N 1
ATOM 667 C CA . SER A 1 90 ? -4.458 -9.757 5.285 1.00 88.31 90 SER A CA 1
ATOM 668 C C . SER A 1 90 ? -4.117 -9.713 6.762 1.00 88.31 90 SER A C 1
ATOM 670 O O . SER A 1 90 ? -3.117 -10.311 7.163 1.00 88.31 90 SER A O 1
ATOM 672 N N . MET A 1 91 ? -4.931 -9.014 7.542 1.00 84.75 91 MET A N 1
ATOM 673 C CA . MET A 1 91 ? -4.635 -8.754 8.946 1.00 84.75 91 MET A CA 1
ATOM 674 C C . MET A 1 91 ? -5.887 -8.900 9.815 1.00 84.75 91 MET A C 1
ATOM 676 O O . MET A 1 91 ? -6.960 -8.461 9.395 1.00 84.75 91 MET A O 1
ATOM 680 N N . GLY A 1 92 ? -5.722 -9.507 10.991 1.00 83.94 92 GLY A N 1
ATOM 681 C CA . GLY A 1 92 ? -6.734 -9.575 12.051 1.00 83.94 92 GLY A CA 1
ATOM 682 C C . GLY A 1 92 ? -6.717 -8.329 12.935 1.00 83.94 92 GLY A C 1
ATOM 683 O O . GLY A 1 92 ? -6.731 -7.213 12.414 1.00 83.94 92 GLY A O 1
ATOM 684 N N . ASP A 1 93 ? -6.660 -8.520 14.251 1.00 85.19 93 ASP A N 1
ATOM 685 C CA . ASP A 1 93 ? -6.754 -7.441 15.235 1.00 85.19 93 ASP A CA 1
ATOM 686 C C . ASP A 1 93 ? -5.421 -6.714 15.439 1.00 85.19 93 ASP A C 1
ATOM 688 O O . ASP A 1 93 ? -4.381 -7.329 15.693 1.00 85.19 93 ASP A O 1
ATOM 692 N N . LEU A 1 94 ? -5.443 -5.376 15.339 1.00 83.25 94 LEU A N 1
ATOM 693 C CA . LEU A 1 94 ? -4.230 -4.555 15.419 1.00 83.25 94 LEU A CA 1
ATOM 694 C C . LEU A 1 94 ? -4.401 -3.177 16.057 1.00 83.25 94 LEU A C 1
ATOM 696 O O . LEU A 1 94 ? -5.317 -2.420 15.751 1.00 83.25 94 LEU A O 1
ATOM 700 N N . ASN A 1 95 ? -3.401 -2.738 16.820 1.00 87.31 95 ASN A N 1
ATOM 701 C CA . ASN A 1 95 ? -3.375 -1.359 17.315 1.00 87.31 95 ASN A CA 1
ATOM 702 C C . ASN A 1 95 ? -2.871 -0.365 16.257 1.00 87.31 95 ASN A C 1
ATOM 704 O O . ASN A 1 95 ? -3.536 0.630 15.963 1.00 87.31 95 ASN A O 1
ATOM 708 N N . THR A 1 96 ? -1.696 -0.596 15.670 1.00 89.12 96 THR A N 1
ATOM 709 C CA . THR A 1 96 ? -1.099 0.345 14.707 1.00 89.12 96 THR A CA 1
ATOM 710 C C . THR A 1 96 ? -0.490 -0.357 13.499 1.00 89.12 96 THR A C 1
ATOM 712 O O . THR A 1 96 ? 0.359 -1.240 13.633 1.00 89.12 96 THR A O 1
ATOM 715 N N . MET A 1 97 ? -0.842 0.120 12.301 1.00 89.25 97 MET A N 1
ATOM 716 C CA . MET A 1 97 ? -0.200 -0.259 11.044 1.00 89.25 97 MET A CA 1
ATOM 717 C C . MET A 1 97 ? 0.398 0.947 10.319 1.00 89.25 97 MET A C 1
ATOM 719 O O . MET A 1 97 ? -0.280 1.944 10.063 1.00 89.25 97 MET A O 1
ATOM 723 N N . VAL A 1 98 ? 1.642 0.787 9.863 1.00 90.12 98 VAL A N 1
ATOM 724 C CA . VAL A 1 98 ? 2.286 1.691 8.909 1.00 90.12 98 VAL A CA 1
ATOM 725 C C . VAL A 1 98 ? 2.804 0.907 7.707 1.00 90.12 98 VAL A C 1
ATOM 727 O O . VAL A 1 98 ? 3.740 0.114 7.821 1.00 90.12 98 VAL A O 1
ATOM 730 N N . THR A 1 99 ? 2.252 1.197 6.530 1.00 90.12 99 THR A N 1
ATOM 731 C CA . THR A 1 99 ? 2.693 0.624 5.252 1.00 90.12 99 THR A CA 1
ATOM 732 C C . THR A 1 99 ? 3.232 1.719 4.342 1.00 90.12 99 THR A C 1
ATOM 734 O O . THR A 1 99 ? 2.567 2.723 4.080 1.00 90.12 99 THR A O 1
ATOM 737 N N . ARG A 1 100 ? 4.463 1.533 3.854 1.00 92.06 100 ARG A N 1
ATOM 738 C CA . ARG A 1 100 ? 5.122 2.439 2.906 1.00 92.06 100 ARG A CA 1
ATOM 739 C C . ARG A 1 100 ? 5.630 1.658 1.704 1.00 92.06 100 ARG A C 1
ATOM 741 O O . ARG A 1 100 ? 6.480 0.784 1.867 1.00 92.06 100 ARG A O 1
ATOM 748 N N . LEU A 1 101 ? 5.146 2.021 0.525 1.00 90.44 101 LEU A N 1
ATOM 749 C CA . LEU A 1 101 ? 5.539 1.444 -0.755 1.00 90.44 101 LEU A CA 1
ATOM 750 C C . LEU A 1 101 ? 6.155 2.557 -1.620 1.00 90.44 101 LEU A C 1
ATOM 752 O O . LEU A 1 101 ? 5.554 3.627 -1.747 1.00 90.44 101 LEU A O 1
ATOM 756 N N . SER A 1 102 ? 7.354 2.317 -2.152 1.00 90.56 102 SER A N 1
ATOM 757 C CA . SER A 1 102 ? 8.087 3.226 -3.045 1.00 90.56 102 SER A CA 1
ATOM 758 C C . SER A 1 102 ? 8.588 2.455 -4.253 1.00 90.56 102 SER A C 1
ATOM 760 O O . SER A 1 102 ? 9.274 1.448 -4.087 1.00 90.56 102 SER A O 1
ATOM 762 N N . MET A 1 103 ? 8.205 2.910 -5.436 1.00 89.88 103 MET A N 1
ATOM 763 C CA . MET A 1 103 ? 8.179 2.085 -6.637 1.00 89.88 103 MET A CA 1
ATOM 764 C C . MET A 1 103 ? 8.621 2.933 -7.839 1.00 89.88 103 MET A C 1
ATOM 766 O O . MET A 1 103 ? 8.068 4.020 -8.028 1.00 89.88 103 MET A O 1
ATOM 770 N N . GLU A 1 104 ? 9.571 2.449 -8.641 1.00 86.44 104 GLU A N 1
ATOM 771 C CA . GLU A 1 104 ? 10.102 3.118 -9.840 1.00 86.44 104 GLU A CA 1
ATOM 772 C C . GLU A 1 104 ? 9.973 2.266 -11.125 1.00 86.44 104 GLU A C 1
ATOM 774 O O . GLU A 1 104 ? 10.472 1.149 -11.174 1.00 86.44 104 GLU A O 1
ATOM 779 N N . ALA A 1 105 ? 9.329 2.821 -12.163 1.00 87.50 105 ALA A N 1
ATOM 780 C CA . ALA A 1 105 ? 9.170 2.273 -13.522 1.00 87.50 105 ALA A CA 1
ATOM 781 C C . ALA A 1 105 ? 8.582 0.850 -13.671 1.00 87.50 105 ALA A C 1
ATOM 783 O O . ALA A 1 105 ? 9.235 -0.169 -13.432 1.00 87.50 105 ALA A O 1
ATOM 784 N N . HIS A 1 106 ? 7.327 0.754 -14.141 1.00 88.25 106 HIS A N 1
ATOM 785 C CA . HIS A 1 106 ? 6.633 -0.539 -14.189 1.00 88.25 106 HIS A CA 1
ATOM 786 C C . HIS A 1 106 ? 5.449 -0.654 -15.155 1.00 88.25 106 HIS A C 1
ATOM 788 O O . HIS A 1 106 ? 4.826 0.325 -15.565 1.00 88.25 106 HIS A O 1
ATOM 794 N N . ASN A 1 107 ? 5.043 -1.902 -15.423 1.00 91.12 107 ASN A N 1
ATOM 795 C CA . ASN A 1 107 ? 3.854 -2.195 -16.228 1.00 91.12 107 ASN A CA 1
ATOM 796 C C . ASN A 1 107 ? 2.577 -2.378 -15.394 1.00 91.12 107 ASN A C 1
ATOM 798 O O . ASN A 1 107 ? 1.551 -1.767 -15.684 1.00 91.12 107 ASN A O 1
ATOM 802 N N . THR A 1 108 ? 2.583 -3.223 -14.364 1.00 93.19 108 THR A N 1
ATOM 803 C CA . THR A 1 108 ? 1.372 -3.496 -13.572 1.00 93.19 108 THR A CA 1
ATOM 804 C C . THR A 1 108 ? 1.668 -3.601 -12.084 1.00 93.19 108 THR A C 1
ATOM 806 O O . THR A 1 108 ? 2.512 -4.388 -11.658 1.00 93.19 108 THR A O 1
ATOM 809 N N . MET A 1 109 ? 0.892 -2.876 -11.278 1.00 92.94 109 MET A N 1
ATOM 810 C CA . MET A 1 109 ? 0.879 -2.980 -9.823 1.00 92.94 109 MET A CA 1
ATOM 811 C C . MET A 1 109 ? -0.522 -3.307 -9.312 1.00 92.94 109 MET A C 1
ATOM 813 O O . MET A 1 109 ? -1.487 -2.592 -9.580 1.00 92.94 109 MET A O 1
ATOM 817 N N . VAL A 1 110 ? -0.614 -4.346 -8.483 1.00 93.56 110 VAL A N 1
ATOM 818 C CA . VAL A 1 110 ? -1.825 -4.688 -7.738 1.00 93.56 110 VAL A CA 1
ATOM 819 C C . VAL A 1 110 ? -1.521 -4.729 -6.246 1.00 93.56 110 VAL A C 1
ATOM 821 O O . VAL A 1 110 ? -0.796 -5.605 -5.776 1.00 93.56 110 VAL A O 1
ATOM 824 N N . THR A 1 111 ? -2.145 -3.832 -5.486 1.00 92.75 111 THR A N 1
ATOM 825 C CA . THR A 1 111 ? -2.088 -3.816 -4.021 1.00 92.75 111 THR A CA 1
ATOM 826 C C . THR A 1 111 ? -3.462 -4.123 -3.446 1.00 92.75 111 THR A C 1
ATOM 828 O O . THR A 1 111 ? -4.458 -3.471 -3.763 1.00 92.75 111 THR A O 1
ATOM 831 N N . ARG A 1 112 ? -3.531 -5.138 -2.585 1.00 93.81 112 ARG A N 1
ATOM 832 C CA . ARG A 1 112 ? -4.744 -5.515 -1.857 1.00 93.81 112 ARG A CA 1
ATOM 833 C C . ARG A 1 112 ? -4.454 -5.553 -0.370 1.00 93.81 112 ARG A C 1
ATOM 835 O O . ARG A 1 112 ? -3.559 -6.276 0.061 1.00 93.81 112 ARG A O 1
ATOM 842 N N . LEU A 1 113 ? -5.259 -4.827 0.385 1.00 91.62 113 LEU A N 1
ATOM 843 C CA . LEU A 1 113 ? -5.198 -4.755 1.831 1.00 91.62 113 LEU A CA 1
ATOM 844 C C . LEU A 1 113 ? -6.575 -5.098 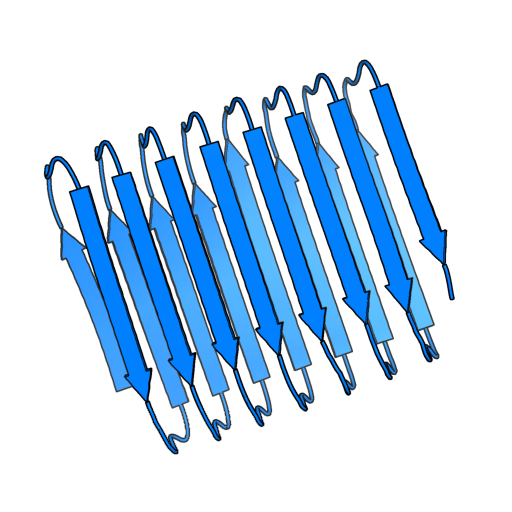2.388 1.00 91.62 113 LEU A C 1
ATOM 846 O O . LEU A 1 113 ? -7.571 -4.503 1.979 1.00 91.62 113 LEU A O 1
ATOM 850 N N . SER A 1 114 ? -6.624 -6.106 3.252 1.00 91.56 114 SER A N 1
ATOM 851 C CA . SER A 1 114 ? -7.837 -6.549 3.933 1.00 91.56 114 SER A CA 1
ATOM 852 C C . SER A 1 114 ? -7.576 -6.561 5.423 1.00 91.56 114 SER A C 1
ATOM 854 O O . SER A 1 114 ? -6.610 -7.204 5.840 1.00 91.56 114 SER A O 1
ATOM 856 N N . MET A 1 115 ? -8.401 -5.876 6.209 1.00 89.69 115 MET A N 1
ATOM 857 C CA . MET A 1 115 ? -8.244 -5.915 7.657 1.00 89.69 115 MET A CA 1
ATOM 858 C C . MET A 1 115 ? -9.568 -5.847 8.426 1.00 89.69 115 MET A C 1
ATOM 860 O O . MET A 1 115 ? -10.526 -5.258 7.930 1.00 89.69 115 MET A O 1
ATOM 864 N N . GLU A 1 116 ? -9.605 -6.444 9.623 1.00 86.81 116 GLU A N 1
ATOM 865 C CA . GLU A 1 116 ? -10.826 -6.627 10.424 1.00 86.81 116 GLU A CA 1
ATOM 866 C C . GLU A 1 116 ? -11.038 -5.560 11.516 1.00 86.81 116 GLU A C 1
ATOM 868 O O . GLU A 1 116 ? -11.947 -4.752 11.345 1.00 86.81 116 GLU A O 1
ATOM 873 N N . ALA A 1 117 ? -10.210 -5.465 12.569 1.00 87.50 117 ALA A N 1
ATOM 874 C CA . ALA A 1 117 ? -10.402 -4.480 13.653 1.00 87.50 117 ALA A CA 1
ATOM 875 C C . ALA A 1 117 ? -9.112 -3.736 14.044 1.00 87.50 117 ALA A C 1
ATOM 877 O O . ALA A 1 117 ? -8.094 -4.355 14.351 1.00 87.50 117 ALA A O 1
ATOM 878 N N . HIS A 1 118 ? -9.117 -2.394 13.943 1.00 88.19 118 HIS A N 1
ATOM 879 C CA . HIS A 1 118 ? -7.898 -1.596 14.132 1.00 88.19 118 HIS A CA 1
ATOM 880 C C . HIS A 1 118 ? -8.092 -0.231 14.794 1.00 88.19 118 HIS A C 1
ATOM 882 O O . HIS A 1 118 ? -9.069 0.473 14.551 1.00 88.19 118 HIS A O 1
ATOM 888 N N . ASN A 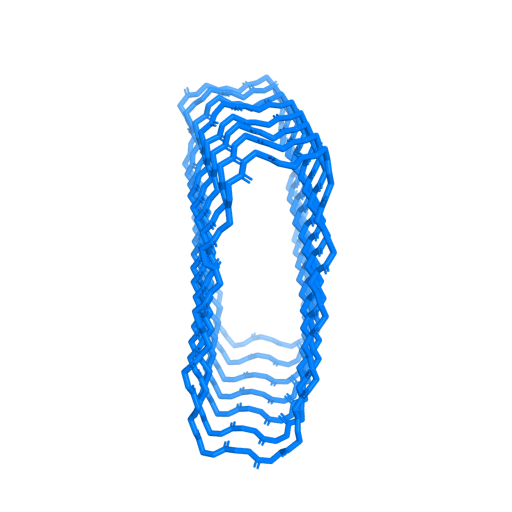1 119 ? -7.069 0.238 15.514 1.00 90.44 119 ASN A N 1
ATOM 889 C CA . ASN A 1 119 ? -7.043 1.620 16.003 1.00 90.44 119 ASN A CA 1
ATOM 890 C C . ASN A 1 119 ? -6.508 2.603 14.952 1.00 90.44 119 ASN A C 1
ATOM 892 O O . ASN A 1 119 ? -7.181 3.575 14.614 1.00 90.44 119 ASN A O 1
ATOM 896 N N . THR A 1 120 ? -5.313 2.371 14.405 1.00 92.38 120 THR A N 1
ATOM 897 C CA . THR A 1 120 ? -4.691 3.309 13.456 1.00 92.38 120 THR A CA 1
ATOM 898 C C . THR A 1 120 ? -4.099 2.611 12.240 1.00 92.38 120 THR A C 1
ATOM 900 O O . THR A 1 120 ? -3.287 1.693 12.358 1.00 92.38 120 THR A O 1
ATOM 903 N N . MET A 1 121 ? -4.426 3.130 11.055 1.00 93.06 121 MET A N 1
ATOM 904 C CA . MET A 1 121 ? -3.807 2.765 9.785 1.00 93.06 121 MET A CA 1
ATOM 905 C C . MET A 1 121 ? -3.184 3.981 9.099 1.00 93.06 121 MET A C 1
ATOM 907 O O . MET A 1 121 ? -3.852 4.987 8.861 1.00 93.06 121 MET A O 1
ATOM 911 N N . VAL A 1 122 ? -1.933 3.828 8.658 1.00 94.62 122 VAL A N 1
ATOM 912 C CA . VAL A 1 122 ? -1.267 4.762 7.747 1.00 94.62 122 VAL A CA 1
ATOM 913 C C . VAL A 1 122 ? -0.708 4.020 6.535 1.00 94.62 122 VAL A C 1
ATOM 915 O O . VAL A 1 122 ? 0.234 3.235 6.653 1.00 94.62 122 VAL A O 1
ATOM 918 N N . THR A 1 123 ? -1.230 4.332 5.350 1.00 93.81 123 THR A N 1
ATOM 919 C CA . THR A 1 123 ? -0.741 3.809 4.068 1.00 93.81 123 THR A CA 1
ATOM 920 C C . THR A 1 123 ? -0.180 4.939 3.216 1.00 93.81 123 THR A C 1
ATOM 922 O O . THR A 1 123 ? -0.832 5.959 2.987 1.00 93.81 123 THR A O 1
ATOM 925 N N . ARG A 1 124 ? 1.051 4.764 2.731 1.00 95.25 124 ARG A N 1
ATOM 926 C CA . ARG A 1 124 ? 1.710 5.691 1.806 1.00 95.25 124 ARG A CA 1
ATOM 927 C C . ARG A 1 124 ? 2.229 4.927 0.600 1.00 95.25 124 ARG A C 1
ATOM 929 O O . ARG A 1 124 ? 3.055 4.030 0.760 1.00 95.25 124 ARG A O 1
ATOM 936 N N . LEU A 1 125 ? 1.778 5.326 -0.578 1.00 93.94 125 LEU A N 1
ATOM 937 C CA . LEU A 1 125 ? 2.203 4.780 -1.856 1.00 93.94 125 LEU A CA 1
ATOM 938 C C . LEU A 1 125 ? 2.778 5.917 -2.706 1.00 93.94 125 LEU A C 1
ATOM 940 O O . LEU A 1 125 ? 2.117 6.936 -2.896 1.00 93.94 125 LEU A O 1
ATOM 944 N N . SER A 1 126 ? 4.018 5.744 -3.156 1.00 93.56 126 SER A N 1
ATOM 945 C CA . SER A 1 126 ? 4.704 6.641 -4.088 1.00 93.56 126 SER A CA 1
ATOM 946 C C . SER A 1 126 ? 5.140 5.837 -5.298 1.00 93.56 126 SER A C 1
ATOM 948 O O . SER A 1 126 ? 5.821 4.821 -5.130 1.00 93.56 126 SER A O 1
ATOM 950 N N . VAL A 1 127 ? 4.732 6.275 -6.483 1.00 91.88 127 VAL A N 1
ATOM 951 C CA . VAL A 1 127 ? 5.000 5.569 -7.736 1.00 91.88 127 VAL A CA 1
ATOM 952 C C . VAL A 1 127 ? 5.481 6.561 -8.790 1.00 91.88 127 VAL A C 1
ATOM 954 O O . VAL A 1 127 ? 4.848 7.599 -8.977 1.00 91.88 127 VAL A O 1
ATOM 957 N N . GLY A 1 128 ? 6.606 6.241 -9.433 1.00 89.44 128 GLY A N 1
ATOM 958 C CA . GLY A 1 128 ? 7.080 6.911 -10.651 1.00 89.44 128 GLY A CA 1
ATOM 959 C C . GLY A 1 128 ? 6.299 6.427 -11.874 1.00 89.44 128 GLY A C 1
ATOM 960 O O . GLY A 1 128 ? 5.075 6.359 -11.828 1.00 89.44 128 GLY A O 1
ATOM 961 N N . ASP A 1 129 ? 6.985 6.021 -12.940 1.00 91.81 129 ASP A N 1
ATOM 962 C CA . ASP A 1 129 ? 6.316 5.563 -14.164 1.00 91.81 129 ASP A CA 1
ATOM 963 C C . ASP A 1 129 ? 5.526 4.257 -13.956 1.00 91.81 129 ASP A C 1
ATOM 965 O O . ASP A 1 129 ? 6.058 3.251 -13.464 1.00 91.81 129 ASP A O 1
ATOM 969 N N . LEU A 1 130 ? 4.242 4.236 -14.333 1.00 91.94 130 LEU A N 1
ATOM 970 C CA . LEU A 1 130 ? 3.414 3.029 -14.236 1.00 91.94 130 LEU A CA 1
ATOM 971 C C . LEU A 1 130 ? 2.280 2.957 -15.270 1.00 91.94 130 LEU A C 1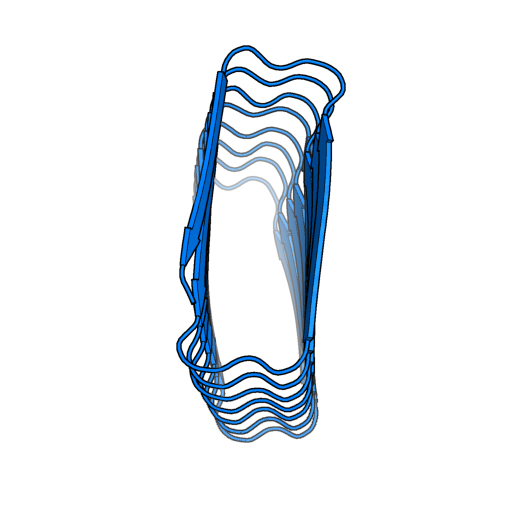
ATOM 973 O O . LEU A 1 130 ? 1.389 3.802 -15.314 1.00 91.94 130 LEU A O 1
ATOM 977 N N . ASN A 1 131 ? 2.196 1.851 -16.014 1.00 93.75 131 ASN A N 1
ATOM 978 C CA . ASN A 1 131 ? 1.070 1.644 -16.932 1.00 93.75 131 ASN A CA 1
ATOM 979 C C . ASN A 1 131 ? -0.261 1.389 -16.198 1.00 93.75 131 ASN A C 1
ATOM 981 O O . ASN A 1 131 ? -1.252 2.072 -16.446 1.00 93.75 131 ASN A O 1
ATOM 985 N N . THR A 1 132 ? -0.321 0.417 -15.287 1.00 94.69 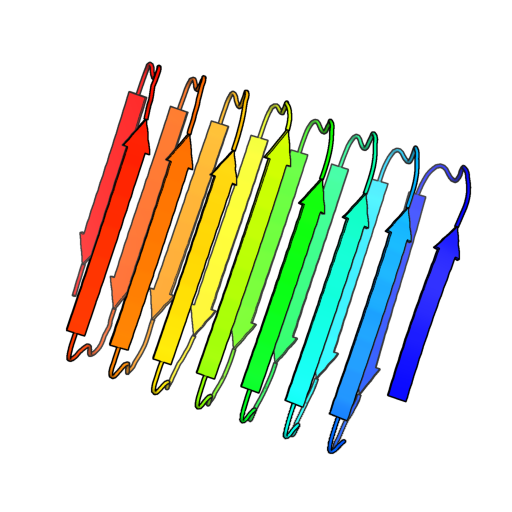132 THR A N 1
ATOM 986 C CA . THR A 1 132 ? -1.572 0.064 -14.592 1.00 94.69 132 THR A CA 1
ATOM 987 C C . THR A 1 132 ? -1.387 -0.046 -13.085 1.00 94.69 132 THR A C 1
ATOM 989 O O . THR A 1 132 ? -0.575 -0.838 -12.610 1.00 94.69 132 THR A O 1
ATOM 992 N N . MET A 1 133 ? -2.220 0.669 -12.326 1.00 94.25 133 MET A N 1
ATOM 993 C CA . MET A 1 133 ? -2.352 0.533 -10.876 1.00 94.25 133 MET A CA 1
ATOM 994 C C . MET A 1 133 ? -3.748 0.061 -10.478 1.00 94.25 133 MET A C 1
ATOM 996 O O . MET A 1 133 ? -4.751 0.673 -10.841 1.00 94.25 133 MET A O 1
ATOM 1000 N N . VAL A 1 134 ? -3.813 -0.963 -9.626 1.00 95.81 134 VAL A N 1
ATOM 1001 C CA . VAL A 1 134 ? -5.036 -1.355 -8.919 1.00 95.81 134 VAL A CA 1
ATOM 1002 C C . VAL A 1 134 ? -4.770 -1.434 -7.422 1.00 95.81 134 VAL A C 1
ATOM 1004 O O . VAL A 1 134 ? -4.057 -2.316 -6.946 1.00 95.81 134 VAL A O 1
ATOM 1007 N N . THR A 1 135 ? -5.425 -0.563 -6.665 1.00 94.94 135 THR A N 1
ATOM 1008 C CA . THR A 1 135 ? -5.357 -0.514 -5.206 1.00 94.94 135 THR A CA 1
ATOM 1009 C C . THR A 1 135 ? -6.729 -0.819 -4.613 1.00 94.94 135 THR A C 1
ATOM 1011 O O . THR A 1 135 ? -7.733 -0.187 -4.942 1.00 94.94 135 THR A O 1
ATOM 1014 N N . ARG A 1 136 ? -6.799 -1.829 -3.742 1.00 96.19 136 ARG A N 1
ATOM 1015 C CA . ARG A 1 136 ? -8.031 -2.243 -3.057 1.00 96.19 136 ARG A CA 1
ATOM 1016 C C . ARG A 1 136 ? -7.795 -2.316 -1.559 1.00 96.19 136 ARG A C 1
ATOM 1018 O O . ARG A 1 136 ? -6.947 -3.087 -1.118 1.00 96.19 136 ARG A O 1
ATOM 1025 N N . LEU A 1 137 ? -8.585 -1.569 -0.806 1.00 94.00 137 LEU A N 1
ATOM 1026 C CA . LEU A 1 137 ? -8.611 -1.578 0.648 1.00 94.00 137 LEU A CA 1
ATOM 1027 C C . LEU A 1 137 ? -10.007 -2.025 1.091 1.00 94.00 137 LEU A C 1
ATOM 1029 O O . LEU A 1 137 ? -11.006 -1.459 0.645 1.00 94.00 137 LEU A O 1
ATOM 1033 N N . SER A 1 138 ? -10.061 -3.066 1.916 1.00 93.81 138 SER A N 1
ATOM 1034 C CA . SER A 1 138 ? -11.286 -3.635 2.479 1.00 93.81 138 SER A CA 1
ATOM 1035 C C . SER A 1 138 ? -11.133 -3.737 3.981 1.00 93.81 138 SER A C 1
ATOM 1037 O O . SER A 1 138 ? -10.229 -4.417 4.461 1.00 93.81 138 SER A O 1
ATOM 1039 N N . MET A 1 139 ? -12.003 -3.056 4.705 1.00 91.75 139 MET A N 1
ATOM 1040 C CA . MET A 1 139 ? -11.782 -2.757 6.104 1.00 91.75 139 MET A CA 1
ATOM 1041 C C . MET A 1 139 ? -13.033 -3.033 6.935 1.00 91.75 139 MET A C 1
ATOM 1043 O O . MET A 1 139 ? -14.125 -2.659 6.516 1.00 91.75 139 MET A O 1
ATOM 1047 N N . GLY A 1 140 ? -12.879 -3.655 8.103 1.00 89.25 140 GLY A N 1
ATOM 1048 C CA . GLY A 1 140 ? -13.936 -3.775 9.106 1.00 89.25 140 GLY A CA 1
ATOM 1049 C C . GLY A 1 140 ? -14.029 -2.516 9.971 1.00 89.25 140 GLY A C 1
ATOM 1050 O O . GLY A 1 140 ? -14.322 -1.436 9.456 1.00 89.25 140 GLY A O 1
ATOM 1051 N N . ALA A 1 141 ? -13.779 -2.657 11.272 1.00 91.12 141 ALA A N 1
ATOM 1052 C CA . ALA A 1 141 ? -13.819 -1.579 12.254 1.00 91.12 141 ALA A CA 1
ATOM 1053 C C . ALA A 1 141 ? -12.481 -0.827 12.350 1.00 91.12 141 ALA A C 1
ATOM 1055 O O . ALA A 1 141 ? -11.433 -1.434 12.582 1.00 91.12 141 ALA A O 1
ATOM 1056 N N . LEU A 1 142 ? -12.508 0.503 12.199 1.00 91.06 142 LEU A N 1
ATOM 1057 C CA . LEU A 1 142 ? -11.345 1.372 12.393 1.00 91.06 142 LEU A CA 1
ATOM 1058 C C . LEU A 1 142 ? -11.646 2.652 13.174 1.00 91.06 142 LEU A C 1
ATOM 1060 O O . LEU A 1 142 ? -12.657 3.314 12.956 1.00 91.06 142 LEU A O 1
ATOM 1064 N N . ASN A 1 143 ? -10.686 3.094 13.989 1.00 92.69 143 ASN A N 1
ATOM 1065 C CA . ASN A 1 143 ? -10.720 4.446 14.551 1.00 92.69 143 ASN A CA 1
ATOM 1066 C C . ASN A 1 143 ? -10.152 5.483 13.569 1.00 92.69 143 ASN A C 1
ATOM 1068 O O . ASN A 1 143 ? -10.836 6.435 13.207 1.00 92.69 143 ASN A O 1
ATOM 1072 N N . THR A 1 144 ? -8.917 5.303 13.100 1.00 94.25 144 THR A N 1
ATOM 1073 C CA . THR A 1 144 ? -8.250 6.269 12.213 1.00 94.25 144 THR A CA 1
ATOM 1074 C C . THR A 1 144 ? -7.663 5.606 10.978 1.00 94.25 144 THR A C 1
ATOM 1076 O O . THR A 1 144 ? -6.922 4.624 11.067 1.00 94.25 144 THR A O 1
ATOM 1079 N N . MET A 1 145 ? -7.912 6.213 9.818 1.00 94.19 145 MET A N 1
ATOM 1080 C CA . MET A 1 145 ? -7.292 5.850 8.551 1.00 94.19 145 MET A CA 1
ATOM 1081 C C . MET A 1 145 ? -6.667 7.064 7.868 1.00 94.19 145 MET A C 1
ATOM 1083 O O . MET A 1 145 ? -7.332 8.067 7.618 1.00 94.19 145 MET A O 1
ATOM 1087 N N . VAL A 1 146 ? -5.401 6.926 7.475 1.00 95.88 146 VAL A N 1
ATOM 1088 C CA . VAL A 1 146 ? -4.701 7.880 6.615 1.00 95.88 146 VAL A CA 1
ATOM 1089 C C . VAL A 1 146 ? -4.135 7.159 5.398 1.00 95.88 146 VAL A C 1
ATOM 1091 O O . VAL A 1 146 ? -3.249 6.315 5.522 1.00 95.88 146 VAL A O 1
ATOM 1094 N N . THR A 1 147 ? -4.586 7.547 4.209 1.00 95.06 147 THR A N 1
ATOM 1095 C CA . THR A 1 147 ? -4.090 7.027 2.933 1.00 95.06 147 THR A CA 1
ATOM 1096 C C . THR A 1 147 ? -3.524 8.162 2.089 1.00 95.06 147 THR A C 1
ATOM 1098 O O . THR A 1 147 ? -4.164 9.192 1.885 1.00 95.06 147 THR A O 1
ATOM 1101 N N . ARG A 1 148 ? -2.297 7.994 1.593 1.00 96.06 148 ARG A N 1
ATOM 1102 C CA . ARG A 1 148 ? -1.632 8.953 0.702 1.00 96.06 148 ARG A CA 1
ATOM 1103 C C . ARG A 1 148 ? -1.097 8.235 -0.527 1.00 96.06 148 ARG A C 1
ATOM 1105 O O . ARG A 1 148 ? -0.243 7.362 -0.383 1.00 96.06 148 ARG A O 1
ATOM 1112 N N . LEU A 1 149 ? -1.568 8.633 -1.700 1.00 94.12 149 LEU A N 1
ATOM 1113 C CA . LEU A 1 149 ? -1.069 8.189 -2.997 1.00 94.12 149 LEU A CA 1
ATOM 1114 C C . LEU A 1 149 ? -0.412 9.380 -3.704 1.00 94.12 149 LEU A C 1
ATOM 1116 O O . LEU A 1 149 ? -1.003 10.458 -3.769 1.00 94.12 149 LEU A O 1
ATOM 1120 N N . SER A 1 150 ? 0.809 9.182 -4.195 1.00 93.81 150 SER A N 1
ATOM 1121 C CA . SER A 1 150 ? 1.565 10.149 -4.997 1.00 93.81 150 SER A CA 1
ATOM 1122 C C . SER A 1 150 ? 2.087 9.461 -6.247 1.00 93.81 150 SER A C 1
ATOM 1124 O O . SER A 1 150 ? 2.633 8.361 -6.148 1.00 93.81 150 SER A O 1
ATOM 1126 N N . MET A 1 151 ? 1.897 10.102 -7.392 1.00 92.56 151 MET A N 1
ATOM 1127 C CA . MET A 1 151 ? 2.105 9.510 -8.706 1.00 92.56 151 MET A CA 1
ATOM 1128 C C . MET A 1 151 ? 2.674 10.545 -9.686 1.00 92.56 151 MET A C 1
ATOM 1130 O O . MET A 1 151 ? 2.127 11.643 -9.765 1.00 92.56 151 MET A O 1
ATOM 1134 N N . GLU A 1 152 ? 3.727 10.184 -10.426 1.00 91.56 152 GLU A N 1
ATOM 1135 C CA . GLU A 1 152 ? 4.332 11.024 -11.477 1.00 91.56 152 GLU A CA 1
ATOM 1136 C C . GLU A 1 152 ? 3.686 10.768 -12.854 1.00 91.56 152 GLU A C 1
ATOM 1138 O O . GLU A 1 152 ? 2.772 11.504 -13.215 1.00 91.56 152 GLU A O 1
ATOM 1143 N N . ALA A 1 153 ? 4.024 9.685 -13.576 1.00 91.38 153 ALA A N 1
ATOM 1144 C CA . ALA A 1 153 ? 3.501 9.415 -14.930 1.00 91.38 153 ALA A CA 1
ATOM 1145 C C . ALA A 1 153 ? 2.782 8.061 -15.068 1.00 91.38 153 ALA A C 1
ATOM 1147 O O . ALA A 1 153 ? 3.357 6.999 -14.828 1.00 91.38 153 ALA A O 1
ATOM 1148 N N . HIS A 1 154 ? 1.489 8.090 -15.416 1.00 92.06 154 HIS A N 1
ATOM 1149 C CA . HIS A 1 154 ? 0.630 6.906 -15.329 1.00 92.06 154 HIS A CA 1
ATOM 1150 C C . HIS A 1 154 ? -0.372 6.771 -16.485 1.00 92.06 154 HIS A C 1
ATOM 1152 O O . HIS A 1 154 ? -0.899 7.763 -16.983 1.00 92.06 154 HIS A O 1
ATOM 1158 N N . ASN A 1 155 ? -0.739 5.538 -16.860 1.00 92.50 155 ASN A N 1
ATOM 1159 C CA . ASN A 1 155 ? -1.826 5.308 -17.827 1.00 92.50 155 ASN A CA 1
ATOM 1160 C C . ASN A 1 155 ? -3.180 5.067 -17.144 1.00 92.50 155 ASN A C 1
ATOM 1162 O O . ASN A 1 155 ? -4.156 5.755 -17.431 1.00 92.50 155 ASN A O 1
ATOM 1166 N N . THR A 1 156 ? -3.273 4.104 -16.231 1.00 94.88 156 THR A N 1
ATOM 1167 C CA . THR A 1 156 ? -4.537 3.761 -15.563 1.00 94.88 156 THR A CA 1
ATOM 1168 C C . THR A 1 156 ? -4.348 3.611 -14.064 1.00 94.88 156 THR A C 1
ATOM 1170 O O . THR A 1 156 ? -3.470 2.876 -13.612 1.00 94.88 156 THR A O 1
ATOM 1173 N N . MET A 1 157 ? -5.239 4.225 -13.285 1.00 95.31 157 MET A N 1
ATOM 1174 C CA . MET A 1 157 ? -5.350 4.002 -11.847 1.00 95.31 157 MET A CA 1
ATOM 1175 C C . MET A 1 157 ? -6.771 3.602 -11.454 1.00 95.31 157 MET A C 1
ATOM 1177 O O . MET A 1 157 ? -7.740 4.294 -11.755 1.00 95.31 157 MET A O 1
ATOM 1181 N N . VAL A 1 158 ? -6.881 2.535 -10.667 1.00 96.12 158 VAL A N 1
ATOM 1182 C CA . VAL A 1 158 ? -8.120 2.135 -9.999 1.00 96.12 158 VAL A CA 1
ATOM 1183 C C . VAL A 1 158 ? -7.884 2.038 -8.498 1.00 96.12 158 VAL A C 1
ATOM 1185 O O . VAL A 1 158 ? -7.113 1.194 -8.044 1.00 96.12 158 VAL A O 1
ATOM 1188 N N . THR A 1 159 ? -8.600 2.841 -7.715 1.00 95.44 159 THR A N 1
ATOM 1189 C CA . THR A 1 159 ? -8.594 2.778 -6.249 1.00 95.44 159 THR A CA 1
ATOM 1190 C C . THR A 1 159 ? -9.986 2.448 -5.725 1.00 95.44 159 THR A C 1
ATOM 1192 O O . THR A 1 159 ? -10.978 3.076 -6.088 1.00 95.44 159 THR A O 1
ATOM 1195 N N . ARG A 1 160 ? -10.081 1.442 -4.855 1.00 96.25 160 ARG A N 1
ATOM 1196 C CA . ARG A 1 160 ? -11.332 1.042 -4.200 1.00 96.25 160 ARG A CA 1
ATOM 1197 C C . ARG A 1 160 ? -11.117 0.960 -2.699 1.00 96.25 160 ARG A C 1
ATOM 1199 O O . ARG A 1 160 ? -10.269 0.188 -2.258 1.00 96.25 160 ARG A O 1
ATOM 1206 N N . LEU A 1 161 ? -11.915 1.705 -1.950 1.00 94.50 161 LEU A N 1
ATOM 1207 C CA . LEU A 1 161 ? -11.938 1.705 -0.497 1.00 94.50 161 LEU A CA 1
ATOM 1208 C C . LEU A 1 161 ? -13.334 1.300 -0.018 1.00 94.50 161 LEU A C 1
ATOM 1210 O O . LEU A 1 161 ? -14.333 1.899 -0.414 1.00 94.50 161 LEU A O 1
ATOM 1214 N N . SER A 1 162 ? -13.394 0.246 0.788 1.00 94.69 162 SER A N 1
ATOM 1215 C CA . SER A 1 162 ? -14.610 -0.264 1.420 1.00 94.69 162 SER A CA 1
ATOM 1216 C C . SER A 1 162 ? -14.355 -0.408 2.908 1.00 94.69 162 SER A C 1
ATOM 1218 O O . SER A 1 162 ? -13.356 -1.021 3.289 1.00 94.69 162 SER A O 1
ATOM 1220 N N . VAL A 1 163 ? -15.215 0.195 3.724 1.00 92.56 163 VAL A N 1
ATOM 1221 C CA . VAL A 1 163 ? -15.086 0.201 5.182 1.00 92.56 163 VAL A CA 1
ATOM 1222 C C . VAL A 1 163 ? -16.428 -0.144 5.813 1.00 92.56 163 VAL A C 1
ATOM 1224 O O . VAL A 1 163 ? -17.432 0.317 5.299 1.00 92.56 163 VAL A O 1
ATOM 1227 N N . GLY A 1 164 ? -16.448 -0.963 6.868 1.00 92.00 164 GLY A N 1
ATOM 1228 C CA . GLY A 1 164 ? -17.677 -1.313 7.592 1.00 92.00 164 GLY A CA 1
ATOM 1229 C C . GLY A 1 164 ? -17.997 -0.370 8.758 1.00 92.00 164 GLY A C 1
ATOM 1230 O O . GLY A 1 164 ? -19.159 -0.067 9.000 1.00 92.00 164 GLY A O 1
ATOM 1231 N N . ALA A 1 165 ? -16.978 0.106 9.482 1.00 91.44 165 ALA A N 1
ATOM 1232 C CA . ALA A 1 165 ? -17.120 1.135 10.515 1.00 91.44 165 ALA A CA 1
ATOM 1233 C C . ALA A 1 165 ? -15.843 1.987 10.608 1.00 91.44 165 ALA A C 1
ATOM 1235 O O . ALA A 1 165 ? -14.743 1.438 10.696 1.00 91.44 165 ALA A O 1
ATOM 1236 N N . LEU A 1 166 ? -15.968 3.322 10.585 1.00 92.12 166 LEU A N 1
ATOM 1237 C CA . LEU A 1 166 ? -14.816 4.229 10.646 1.00 92.12 166 LEU A CA 1
ATOM 1238 C C . LEU A 1 166 ? -15.116 5.571 11.316 1.00 92.12 166 LEU A C 1
ATOM 1240 O O . LEU A 1 166 ? -16.006 6.291 10.872 1.00 92.12 166 LEU A O 1
ATOM 1244 N N . ASN A 1 167 ? -14.292 5.954 12.295 1.00 92.75 167 ASN A N 1
ATOM 1245 C CA . ASN A 1 167 ? -14.420 7.254 12.967 1.00 92.75 167 ASN A CA 1
ATOM 1246 C C . ASN A 1 167 ? -13.738 8.407 12.214 1.00 92.75 167 ASN A C 1
ATOM 1248 O O . ASN A 1 167 ? -14.260 9.518 12.174 1.00 92.75 167 ASN A O 1
ATOM 1252 N N . THR A 1 168 ? -12.553 8.203 11.633 1.00 93.25 168 THR A N 1
ATOM 1253 C CA . THR A 1 168 ? -11.812 9.271 10.937 1.00 93.25 168 THR A CA 1
ATOM 1254 C C . THR A 1 168 ? -11.097 8.754 9.694 1.00 93.25 168 THR A C 1
ATOM 1256 O O . THR A 1 168 ? -10.295 7.822 9.771 1.00 93.25 168 THR A O 1
ATOM 1259 N N . MET A 1 169 ? -11.326 9.413 8.550 1.00 93.75 169 MET A N 1
ATOM 1260 C CA . MET A 1 169 ? -10.625 9.145 7.290 1.00 93.75 169 MET A CA 1
ATOM 1261 C C . MET A 1 169 ? -9.919 10.387 6.753 1.00 93.75 169 MET A C 1
ATOM 1263 O O . MET A 1 169 ? -10.526 11.442 6.595 1.00 93.75 169 MET A O 1
ATOM 1267 N N . VAL A 1 170 ? -8.662 10.221 6.346 1.00 94.56 170 VAL A N 1
ATOM 1268 C CA . VAL A 1 170 ? -7.942 11.183 5.510 1.00 94.56 170 VAL A CA 1
ATOM 1269 C C . VAL A 1 170 ? -7.387 10.461 4.291 1.00 94.56 170 VAL A C 1
ATOM 1271 O O . VAL A 1 170 ? -6.512 9.605 4.415 1.00 94.56 170 VAL A O 1
ATOM 1274 N N . THR A 1 171 ? -7.845 10.846 3.102 1.00 93.31 171 THR A N 1
ATOM 1275 C CA . THR A 1 171 ? -7.301 10.351 1.833 1.00 93.31 171 THR A CA 1
ATOM 1276 C C . THR A 1 171 ? -6.727 11.509 1.035 1.00 93.31 171 THR A C 1
ATOM 1278 O O . THR A 1 171 ? -7.373 12.538 0.863 1.00 93.31 171 THR A O 1
ATOM 1281 N N . ARG A 1 172 ? -5.497 11.348 0.549 1.00 94.12 172 ARG A N 1
ATOM 1282 C CA . ARG A 1 172 ? -4.840 12.306 -0.343 1.00 94.12 172 ARG A CA 1
ATOM 1283 C C . ARG A 1 172 ? -4.343 11.590 -1.583 1.00 94.12 172 ARG A C 1
ATOM 1285 O O . ARG A 1 172 ? -3.662 10.572 -1.469 1.00 94.12 172 ARG A O 1
ATOM 1292 N N . LEU A 1 173 ? -4.643 12.171 -2.734 1.00 92.69 173 LEU A N 1
ATOM 1293 C CA . LEU A 1 173 ? -4.189 11.717 -4.036 1.00 92.69 173 LEU A CA 1
ATOM 1294 C C . LEU A 1 173 ? -3.491 12.886 -4.738 1.00 92.69 173 LEU A C 1
ATOM 1296 O O . LEU A 1 173 ? -4.063 13.969 -4.819 1.00 92.69 173 LEU A O 1
ATOM 1300 N N . SER A 1 174 ? -2.262 12.665 -5.196 1.00 93.00 174 SER A N 1
ATOM 1301 C CA . SER A 1 174 ? -1.472 13.611 -5.989 1.00 93.00 174 SER A CA 1
ATOM 1302 C C . SER A 1 174 ? -1.015 12.916 -7.259 1.00 93.00 174 SER A C 1
ATOM 1304 O O . SER A 1 174 ? -0.485 11.806 -7.174 1.00 93.00 174 SER A O 1
ATOM 1306 N N . VAL A 1 175 ? -1.240 13.547 -8.407 1.00 89.81 175 VAL A N 1
ATOM 1307 C CA . VAL A 1 175 ? -0.938 12.986 -9.726 1.00 89.81 175 VAL A CA 1
ATOM 1308 C C . VAL A 1 175 ? -0.405 14.093 -10.621 1.00 89.81 175 VAL A C 1
ATOM 1310 O O . VAL A 1 175 ? -1.060 15.127 -10.729 1.00 89.81 175 VAL A O 1
ATOM 1313 N N . GLU A 1 176 ? 0.752 13.879 -11.240 1.00 92.81 176 GLU A N 1
ATOM 1314 C CA . GLU A 1 176 ? 1.355 14.853 -12.160 1.00 92.81 176 GLU A CA 1
ATOM 1315 C C . GLU A 1 176 ? 0.896 14.628 -13.611 1.00 92.81 176 GLU A C 1
ATOM 1317 O O . GLU A 1 176 ? 0.496 15.583 -14.274 1.00 92.81 176 GLU A O 1
ATOM 1322 N N . ALA A 1 177 ? 0.835 13.374 -14.079 1.00 90.62 177 ALA A N 1
ATOM 1323 C CA . ALA A 1 177 ? 0.318 13.000 -15.398 1.00 90.62 177 ALA A CA 1
ATOM 1324 C C . ALA A 1 177 ? -0.477 11.676 -15.364 1.00 90.62 177 ALA A C 1
ATOM 1326 O O . ALA A 1 177 ? 0.001 10.664 -14.841 1.00 90.62 177 ALA A O 1
ATOM 1327 N N . LEU A 1 178 ? -1.698 11.663 -15.932 1.00 91.38 178 LEU A N 1
ATOM 1328 C CA . LEU A 1 178 ? -2.557 10.469 -15.977 1.00 91.38 178 LEU A CA 1
ATOM 1329 C C . LEU A 1 178 ? -3.584 10.471 -17.119 1.00 91.38 178 LEU A C 1
ATOM 1331 O O . LEU A 1 178 ? -4.256 11.475 -17.344 1.00 91.38 178 LEU A O 1
ATOM 1335 N N . ASN A 1 179 ? -3.775 9.306 -17.752 1.00 94.25 179 ASN A N 1
ATOM 1336 C CA . ASN A 1 179 ? -4.818 9.102 -18.768 1.00 94.25 179 ASN A CA 1
ATOM 1337 C C . ASN A 1 179 ? -6.198 8.734 -18.182 1.00 94.25 179 ASN A C 1
ATOM 1339 O O . ASN A 1 179 ? -7.213 9.246 -18.649 1.00 94.25 179 ASN A O 1
ATOM 1343 N N . SER A 1 180 ? -6.280 7.850 -17.177 1.00 93.25 180 SER A N 1
ATOM 1344 C CA . SER A 1 180 ? -7.565 7.426 -16.590 1.00 93.25 180 SER A CA 1
ATOM 1345 C C . SER A 1 180 ? -7.503 7.128 -15.089 1.00 93.25 180 SER A C 1
ATOM 1347 O O . SER A 1 180 ? -6.585 6.458 -14.608 1.00 93.25 180 SER A O 1
ATOM 1349 N N . VAL A 1 181 ? -8.533 7.570 -14.352 1.00 92.94 181 VAL A N 1
ATOM 1350 C CA . VAL A 1 181 ? -8.731 7.292 -12.922 1.00 92.94 181 VAL A CA 1
ATOM 1351 C C . VAL A 1 181 ? -10.133 6.767 -12.620 1.00 92.94 181 VAL A C 1
ATOM 1353 O O . VAL A 1 181 ? -11.137 7.340 -13.033 1.00 92.94 181 VAL A O 1
ATOM 1356 N N . VAL A 1 182 ? -10.204 5.718 -11.801 1.00 94.88 182 VAL A N 1
ATOM 1357 C CA . VAL A 1 182 ? -11.440 5.249 -11.169 1.00 94.88 182 VAL A CA 1
ATOM 1358 C C . VAL A 1 182 ? -11.232 5.173 -9.663 1.00 94.88 182 VAL A C 1
ATOM 1360 O O . VAL A 1 182 ? -10.463 4.344 -9.179 1.00 94.88 182 VAL A O 1
ATOM 1363 N N . THR A 1 183 ? -11.972 5.985 -8.911 1.00 93.50 183 THR A N 1
ATOM 1364 C CA . THR A 1 183 ? -11.978 5.940 -7.444 1.00 93.50 183 THR A CA 1
ATOM 1365 C C . THR A 1 183 ? -13.362 5.553 -6.949 1.00 93.50 183 THR A C 1
ATOM 1367 O O . THR A 1 183 ? -14.362 6.141 -7.348 1.00 93.50 183 THR A O 1
ATOM 1370 N N . ARG A 1 184 ? -13.429 4.556 -6.067 1.00 94.88 184 ARG A N 1
ATOM 1371 C CA . ARG A 1 184 ? -14.660 4.172 -5.372 1.00 94.88 184 ARG A CA 1
ATOM 1372 C C . ARG A 1 184 ? -14.425 4.192 -3.877 1.00 94.88 184 ARG A C 1
ATOM 1374 O O . ARG A 1 184 ? -13.520 3.512 -3.397 1.00 94.88 184 ARG A O 1
ATOM 1381 N N . LEU A 1 185 ? -15.278 4.918 -3.172 1.00 91.69 185 LEU A N 1
ATOM 1382 C CA . LEU A 1 185 ? -15.357 4.919 -1.723 1.00 91.69 185 LEU A CA 1
ATOM 1383 C C . LEU A 1 185 ? -16.733 4.393 -1.318 1.00 91.69 185 LEU A C 1
ATOM 1385 O O . LEU A 1 185 ? -17.747 4.845 -1.840 1.00 91.69 185 LEU A O 1
ATOM 1389 N N . SER A 1 186 ? -16.740 3.416 -0.424 1.00 89.75 186 SER A N 1
ATOM 1390 C CA . SER A 1 186 ? -17.930 2.869 0.223 1.00 89.75 186 SER A CA 1
ATOM 1391 C C . SER A 1 186 ? -17.651 2.777 1.716 1.00 89.75 186 SER A C 1
ATOM 1393 O O . SER A 1 186 ? -16.565 2.336 2.104 1.00 89.75 186 SER A O 1
ATOM 1395 N N . VAL A 1 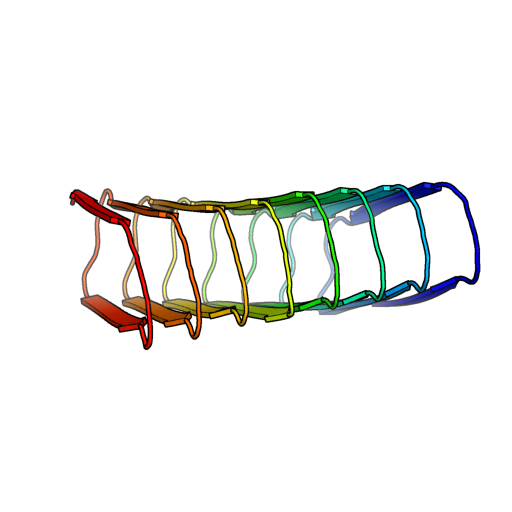187 ? -18.621 3.222 2.501 1.00 80.06 187 VAL A N 1
ATOM 1396 C CA . VAL A 1 187 ? -18.666 3.176 3.964 1.00 80.06 187 VAL A CA 1
ATOM 1397 C C . VAL A 1 187 ? -19.942 2.437 4.347 1.00 80.06 187 VAL A C 1
ATOM 1399 O O . VAL A 1 187 ? -20.888 2.505 3.525 1.00 80.06 187 VAL A O 1
#

Foldseek 3Di:
DEDEDEDEDDQEDEAEEEDEDDAEYEYEYEYEEYAYYHYEYAYEEYAEYHYEYEYEAYAEYEYEYHYEAYEEYEYEYAYEEYEEYDHEYEYEEYEEYDEEYHYEYYEEYEAEAAYAAYEEYAEEYEYEEYEEEEAEYHEEYYEEYEEEYAYEEYEEYEYEHEYHYYNYYDYYYHYNYYNYYHYYYYD

Sequence (187 aa):
MVTKLPMGALNSMVTRLSMEAHNTTVTRLSVGDLSTVVTRLSMGDLNTMVTRLSMGDLNTVVTRLSMGDLNTVVTRLSMGVFNTMVTRLSMGDLNTMVTRLSMEAHNTMVTRLSMEAHNTMVTRLSVGDLNTMVTRLSMGALNTMVTRLSMEAHNTMVTRLSVGALNTMVTRLSVEALNSVVTRLSV

Secondary structure (DSSP, 8-state):
-EEEEEE-SEEEEEEEEEE-SEEEEEEEEEE-SEEEEEEEEEE-SEEEEEEEEEE-SEEEEEEEEEE-SEEEEEEEEEE-SEEEEEEEEEEEEEEEEEEEEEE-SEEEEEEEEEEEEEEEEEEEEEESSEEEEEEEEEEEEEEEEEEEEEEEEEEEEEEEEEEEEEEEEEEEEEEEEEEEEEEEEE-

pLDDT: mean 85.53, std 9.44, range [52.19, 96.25]

Organism: Mizuhopecten yessoensis (NCBI:txid6573)

Radius of gyration: 16.3 Å; chains: 1; bounding 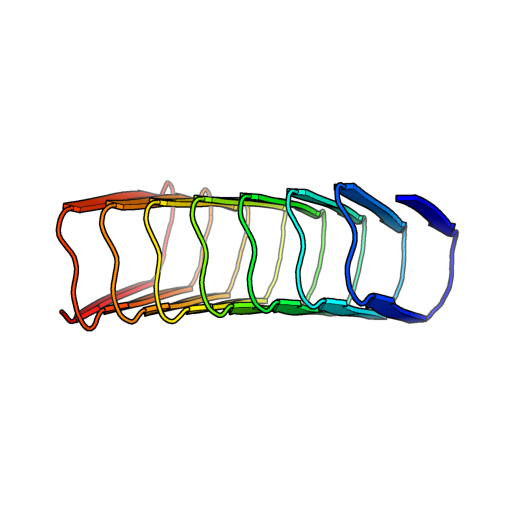box: 42×34×40 Å